Protein AF-A0A7S0ES55-F1 (afdb_monomer_lite)

Foldseek 3Di:
DLLVPLPVLCVLVVLVVVCVDVVVVPDPDQKDFDADPQKDFLDDDDAPADALEKAFAADPVQQQDQVCQVVLCVLPVVCPSCVSVLQGRTFPPRIIYGPVLSVQQSVQLSVSLSVLSNDPVSCVPVDSCSSRSSSSSSSSNSNHHYDYDPQQEAEDAPPDDPVSCVVVSPRHRIYRRDDRPDADPVRHD

Radius of gyration: 17.27 Å; chains: 1; bounding box: 43×40×46 Å

pLDDT: mean 92.52, std 8.84, range [60.22, 98.75]

Secondary structure (DSSP, 8-state):
-TTTT--TTHHHHHHHHHHHSHHHHH---SEEEE--TTEEE-SPPP---BTTB-EEEE-GGG---GGGHHHHHHH-GGG-TTGGGG--SEEEEEEEEEHHHHHHHHHHHHHHHHHHHHSHHHHHHHGGGHHHHHHHHHHHHTT--PEE-TTSEE---TT--TTTSTTHHHH-SEEE--GGGSPPTTS--

Sequence (189 aa):
NKFHGYRVVNRPYSVVQFLKSAAWRAIPEQYVYIAETDHLLMHALPNLASPGSPMAHVFGYMGANPAHAGIVKNAWPEGGADGYKRVQPIGPSPVVIHRDDLEKVATPWNDIAVWLKTNPEADSRLGWVIEMWGYSIAAAKVGLKHQEFRNFQVEPGGNSGGEQLRDFETKYWVFHYTYQFETMLDGKP

InterPro domains:
  IPR044845 Glycosyltransferase HPAT/SRGT1-like [PTHR31485] (4-182)
  IPR056508 Hydroxyproline O-arabinosyltransferase-like domain [PF23452] (3-188)

Structure (mmCIF, N/CA/C/O backbone):
data_AF-A0A7S0ES55-F1
#
_entry.id   AF-A0A7S0ES55-F1
#
loop_
_atom_site.group_PDB
_atom_site.id
_atom_site.type_symbol
_atom_site.label_atom_id
_atom_site.label_alt_id
_atom_site.label_comp_id
_atom_site.label_asym_id
_atom_site.label_entity_id
_atom_site.label_seq_id
_atom_site.pdbx_PDB_ins_code
_atom_site.Cartn_x
_atom_site.Cartn_y
_atom_site.Cartn_z
_atom_site.occupancy
_atom_site.B_iso_or_equiv
_atom_site.auth_seq_id
_atom_site.auth_comp_id
_atom_site.auth_asym_id
_atom_site.auth_atom_id
_atom_site.pdbx_PDB_model_num
ATOM 1 N N . ASN A 1 1 ? -12.736 22.090 0.508 1.00 69.50 1 ASN A N 1
ATOM 2 C CA . ASN A 1 1 ? -12.633 20.628 0.287 1.00 69.50 1 ASN A CA 1
ATOM 3 C C . ASN A 1 1 ? -11.580 20.089 1.251 1.00 69.50 1 ASN A C 1
ATOM 5 O O . ASN A 1 1 ? -10.447 20.535 1.140 1.00 69.50 1 ASN A O 1
ATOM 9 N N . LYS A 1 2 ? -11.935 19.192 2.188 1.00 80.62 2 LYS A N 1
ATOM 10 C CA . LYS A 1 2 ? -11.044 18.713 3.273 1.00 80.62 2 LYS A CA 1
ATOM 11 C C . LYS A 1 2 ? -9.759 18.016 2.806 1.00 80.62 2 LYS A C 1
ATOM 13 O O . LYS A 1 2 ? -8.846 17.844 3.596 1.00 80.62 2 LYS A O 1
ATOM 18 N N . PHE A 1 3 ? -9.699 17.618 1.536 1.00 84.38 3 PHE A N 1
ATOM 19 C CA . PHE A 1 3 ? -8.544 16.934 0.952 1.00 84.38 3 PHE A CA 1
ATOM 20 C C . PHE A 1 3 ? -7.757 17.800 -0.037 1.00 84.38 3 PHE A C 1
ATOM 22 O O . PHE A 1 3 ? -6.865 17.292 -0.705 1.00 84.38 3 PHE A O 1
ATOM 29 N N . HIS A 1 4 ? -8.107 19.084 -0.186 1.00 82.06 4 HIS A N 1
ATOM 30 C CA . HIS A 1 4 ? -7.428 20.025 -1.093 1.00 82.06 4 HIS A CA 1
ATOM 31 C C . HIS A 1 4 ? -7.267 19.505 -2.537 1.00 82.06 4 HIS A C 1
ATOM 33 O O . HIS A 1 4 ? -6.280 19.783 -3.203 1.00 82.06 4 HIS A O 1
ATOM 39 N N . GLY A 1 5 ? -8.240 18.726 -3.029 1.00 82.88 5 GLY A N 1
ATOM 40 C CA . GLY A 1 5 ? -8.197 18.154 -4.381 1.00 82.88 5 GLY A CA 1
ATOM 41 C C . GLY A 1 5 ? -7.373 16.868 -4.520 1.00 82.88 5 GLY A C 1
ATOM 42 O O . GLY A 1 5 ? -7.319 16.319 -5.616 1.00 82.88 5 GLY A O 1
ATOM 43 N N . TYR A 1 6 ? -6.796 16.344 -3.434 1.00 86.88 6 TYR A N 1
ATOM 44 C CA . TYR A 1 6 ? -6.089 15.064 -3.426 1.00 86.88 6 TYR A CA 1
ATOM 45 C C . TYR A 1 6 ? -7.067 13.903 -3.634 1.00 86.88 6 TYR A C 1
ATOM 47 O O . TYR A 1 6 ? -7.787 13.504 -2.720 1.00 86.88 6 TYR A O 1
ATOM 55 N N . ARG A 1 7 ? -7.126 13.385 -4.865 1.00 88.00 7 ARG A N 1
ATOM 56 C CA . ARG A 1 7 ? -8.075 12.330 -5.257 1.00 88.00 7 ARG A CA 1
ATOM 57 C C . ARG A 1 7 ? -7.634 10.930 -4.838 1.00 88.00 7 ARG A C 1
ATOM 59 O O . ARG A 1 7 ? -8.489 10.060 -4.708 1.00 88.00 7 ARG A O 1
ATOM 66 N N . VAL A 1 8 ? -6.336 10.721 -4.606 1.00 88.44 8 VAL A N 1
ATOM 67 C CA . VAL A 1 8 ? -5.766 9.399 -4.290 1.00 88.44 8 VAL A CA 1
ATOM 68 C C . VAL A 1 8 ? -6.366 8.827 -2.996 1.00 88.44 8 VAL A C 1
ATOM 70 O O . VAL A 1 8 ? -6.648 7.636 -2.937 1.00 88.44 8 VAL A O 1
ATOM 73 N N . VAL A 1 9 ? -6.732 9.675 -2.020 1.00 89.88 9 VAL A N 1
ATOM 74 C CA . VAL A 1 9 ? -7.427 9.259 -0.778 1.00 89.88 9 VAL A CA 1
ATOM 75 C C . VAL A 1 9 ? -8.773 8.553 -1.013 1.00 89.88 9 VAL A C 1
ATOM 77 O O . VAL A 1 9 ? -9.283 7.893 -0.114 1.00 89.88 9 VAL A O 1
ATOM 80 N N . ASN A 1 10 ? -9.361 8.645 -2.211 1.00 91.81 10 ASN A N 1
ATOM 81 C CA . ASN A 1 10 ? -10.585 7.913 -2.539 1.00 91.81 10 ASN A CA 1
ATOM 82 C C . ASN A 1 10 ? -10.342 6.413 -2.751 1.00 91.81 10 ASN A C 1
ATOM 84 O O . ASN A 1 10 ? -11.273 5.632 -2.582 1.00 91.81 10 ASN A O 1
ATOM 88 N N . ARG A 1 11 ? -9.119 5.998 -3.110 1.00 94.81 11 ARG A N 1
ATOM 89 C CA . ARG A 1 11 ? -8.761 4.594 -3.360 1.00 94.81 11 ARG A CA 1
ATOM 90 C C . ARG A 1 11 ? -9.110 3.669 -2.184 1.00 94.81 11 ARG A C 1
ATOM 92 O O . ARG A 1 11 ? -9.885 2.738 -2.413 1.00 94.81 11 ARG A O 1
ATOM 99 N N . PRO A 1 12 ? -8.636 3.906 -0.944 1.00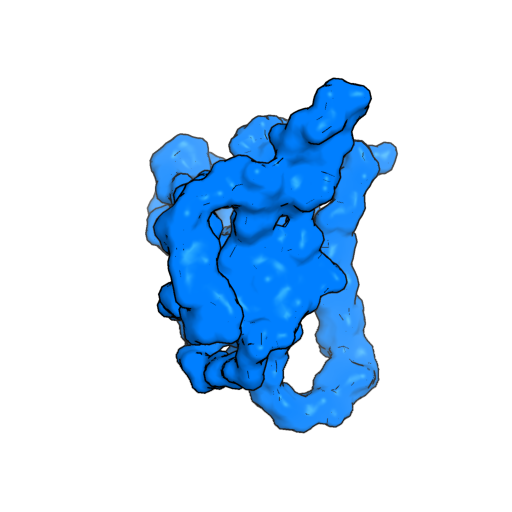 96.81 12 PRO A N 1
ATOM 100 C CA . PRO A 1 12 ? -9.001 3.052 0.183 1.00 96.81 12 PRO A CA 1
ATOM 101 C C . PRO A 1 12 ? -10.511 3.013 0.429 1.00 96.81 12 PRO A C 1
ATOM 103 O O . PRO A 1 12 ? -11.067 1.949 0.702 1.00 96.81 12 PRO A O 1
ATOM 106 N N . TYR A 1 13 ? -11.206 4.146 0.280 1.00 96.44 13 TYR A N 1
ATOM 107 C CA . TYR A 1 13 ? -12.657 4.183 0.447 1.00 96.44 13 TYR A CA 1
ATOM 108 C C . TYR A 1 13 ? -13.376 3.336 -0.610 1.00 96.44 13 TYR A C 1
ATOM 110 O O . TYR A 1 13 ? -14.290 2.586 -0.270 1.00 96.44 13 TYR A O 1
ATOM 118 N N . SER A 1 14 ? -12.942 3.393 -1.872 1.00 96.25 14 SER A N 1
ATOM 119 C CA . SER A 1 14 ? -13.463 2.539 -2.946 1.00 96.25 14 SER A CA 1
ATOM 120 C C . SER A 1 14 ? -13.278 1.056 -2.634 1.00 96.25 14 SER A C 1
ATOM 122 O O . SER A 1 14 ? -14.215 0.284 -2.823 1.00 96.25 14 SER A O 1
ATOM 124 N N . VAL A 1 15 ? -12.121 0.660 -2.091 1.00 97.56 15 VAL A N 1
ATOM 125 C CA . VAL A 1 15 ? -11.878 -0.722 -1.648 1.00 97.56 15 VAL A CA 1
ATOM 126 C C . VAL A 1 15 ? -12.839 -1.101 -0.520 1.00 97.56 15 VAL A C 1
ATOM 128 O O . VAL A 1 15 ? -13.521 -2.116 -0.621 1.00 97.56 15 VAL A O 1
ATOM 131 N N . VAL A 1 16 ? -13.003 -0.254 0.502 1.00 98.38 16 VAL A N 1
ATOM 132 C CA . VAL A 1 16 ? -13.978 -0.485 1.586 1.00 98.38 16 VAL A CA 1
ATOM 133 C C . VAL A 1 16 ? -15.403 -0.669 1.050 1.00 98.38 16 VAL A C 1
ATOM 135 O O . VAL A 1 16 ? -16.132 -1.535 1.536 1.00 98.38 16 VAL A O 1
ATOM 138 N N . GLN A 1 17 ? -15.829 0.125 0.063 1.00 98.31 17 GLN A N 1
ATOM 139 C CA . GLN A 1 17 ? -17.156 -0.033 -0.542 1.00 98.31 17 GLN A CA 1
ATOM 140 C C . GLN A 1 17 ? -17.258 -1.309 -1.381 1.00 98.31 17 GLN A C 1
ATOM 142 O O . GLN A 1 17 ? -18.264 -2.015 -1.300 1.00 98.31 17 GLN A O 1
ATOM 147 N N . PHE A 1 18 ? -16.218 -1.640 -2.148 1.00 97.94 18 PHE A N 1
ATOM 148 C CA . PHE A 1 18 ? -16.186 -2.852 -2.957 1.00 97.94 18 PHE A CA 1
ATOM 149 C C . PHE A 1 18 ? -16.317 -4.111 -2.095 1.00 97.94 18 PHE A C 1
ATOM 151 O O . PHE A 1 18 ? -17.145 -4.968 -2.404 1.00 97.94 18 PHE A O 1
ATOM 158 N N . LEU A 1 19 ? -15.612 -4.177 -0.963 1.00 97.94 19 LEU A N 1
ATOM 159 C CA . LEU A 1 19 ? -15.678 -5.308 -0.029 1.00 97.94 19 LEU A CA 1
ATOM 160 C C . LEU A 1 19 ? -17.075 -5.512 0.590 1.00 97.94 19 LEU A C 1
ATOM 162 O O . LEU A 1 19 ? -17.428 -6.621 0.980 1.00 97.94 19 LEU A O 1
ATOM 166 N N . LYS A 1 20 ? -17.918 -4.471 0.641 1.00 97.88 20 LYS A N 1
ATOM 167 C CA . LYS A 1 20 ? -19.317 -4.568 1.109 1.00 97.88 20 LYS A CA 1
ATOM 168 C C . LYS A 1 20 ? -20.285 -5.063 0.029 1.00 97.88 20 LYS A C 1
ATOM 170 O O . LYS A 1 20 ? -21.438 -5.393 0.321 1.00 97.88 20 LYS A O 1
ATOM 175 N N . SER A 1 21 ? -19.854 -5.088 -1.229 1.00 98.19 21 SER A N 1
ATOM 176 C CA . SER A 1 21 ? -20.717 -5.401 -2.364 1.00 98.19 21 SER A CA 1
ATOM 177 C C . SER A 1 21 ? -21.090 -6.890 -2.437 1.00 98.19 21 SER A C 1
ATOM 179 O O . SER A 1 21 ? -20.471 -7.763 -1.825 1.00 98.19 21 SER A O 1
ATOM 181 N N . ALA A 1 22 ? -22.133 -7.203 -3.209 1.00 97.88 22 ALA A N 1
ATOM 182 C CA . ALA A 1 22 ? -22.431 -8.587 -3.581 1.00 97.88 22 ALA A CA 1
ATOM 183 C C . ALA A 1 22 ? -21.373 -9.164 -4.539 1.00 97.88 22 ALA A C 1
ATOM 185 O O . ALA A 1 22 ? -21.090 -10.356 -4.471 1.00 97.88 22 ALA A O 1
ATOM 186 N N . ALA A 1 23 ? -20.755 -8.319 -5.374 1.00 97.12 23 ALA A N 1
ATOM 187 C CA . ALA A 1 23 ? -19.713 -8.729 -6.313 1.00 97.12 23 ALA A CA 1
ATOM 188 C C . ALA A 1 23 ? -18.502 -9.321 -5.580 1.00 97.12 23 ALA A C 1
ATOM 190 O O . ALA A 1 23 ? -18.068 -10.415 -5.917 1.00 97.12 23 ALA A O 1
ATOM 191 N N . TRP A 1 24 ? -18.030 -8.670 -4.512 1.00 97.56 24 TRP A N 1
ATOM 192 C CA . TRP A 1 24 ? -16.947 -9.210 -3.685 1.00 97.56 24 TRP A CA 1
ATOM 193 C C . TRP A 1 24 ? -17.277 -10.583 -3.090 1.00 97.56 24 TRP A C 1
ATOM 195 O O . TRP A 1 24 ? -16.450 -11.492 -3.075 1.00 97.56 24 TRP A O 1
ATOM 205 N N . ARG A 1 25 ? -18.507 -10.773 -2.606 1.00 96.31 25 ARG A N 1
ATOM 206 C CA . ARG A 1 25 ? -18.965 -12.058 -2.048 1.00 96.31 25 ARG A CA 1
ATOM 207 C C . ARG A 1 25 ? -19.049 -13.176 -3.088 1.00 96.31 25 ARG A C 1
ATOM 209 O O . ARG A 1 25 ? -18.986 -14.336 -2.704 1.00 96.31 25 ARG A O 1
ATOM 216 N N . ALA A 1 26 ? -19.176 -12.836 -4.368 1.00 97.38 26 ALA A N 1
ATOM 217 C CA . ALA A 1 26 ? -19.275 -13.802 -5.456 1.00 97.38 26 ALA A CA 1
ATOM 218 C C . ALA A 1 26 ? -17.914 -14.267 -6.009 1.00 97.38 26 ALA A C 1
ATOM 220 O O . ALA A 1 26 ? -17.888 -15.242 -6.751 1.00 97.38 26 ALA A O 1
ATOM 221 N N . ILE A 1 27 ? -16.806 -13.595 -5.669 1.00 96.62 27 ILE A N 1
ATOM 222 C CA . ILE A 1 27 ? -15.451 -13.947 -6.130 1.00 96.62 27 ILE A CA 1
ATOM 223 C C . ILE A 1 27 ? -14.952 -15.197 -5.377 1.00 96.62 27 ILE A C 1
ATOM 225 O O . ILE A 1 27 ? -14.807 -15.122 -4.151 1.00 96.62 27 ILE A O 1
ATOM 229 N N . PRO A 1 28 ? -14.700 -16.335 -6.060 1.00 96.94 28 PRO A N 1
ATOM 230 C CA . PRO A 1 28 ? -14.217 -17.562 -5.421 1.00 96.94 28 PRO A CA 1
ATOM 231 C C . PRO A 1 28 ? -12.712 -17.542 -5.104 1.00 96.94 28 PRO A C 1
ATOM 233 O O . PRO A 1 28 ? -12.251 -18.308 -4.251 1.00 96.94 28 PRO A O 1
ATOM 236 N N . GLU A 1 29 ? -11.936 -16.692 -5.778 1.00 97.56 29 GLU A N 1
ATOM 237 C CA . GLU A 1 29 ? -10.493 -16.591 -5.596 1.00 97.56 29 GLU A CA 1
ATOM 238 C C . GLU A 1 29 ? -10.139 -16.114 -4.182 1.00 97.56 29 GLU A C 1
ATOM 240 O O . GLU A 1 29 ? -10.661 -15.124 -3.668 1.00 97.56 29 GLU A O 1
ATOM 245 N N . GLN A 1 30 ? -9.198 -16.820 -3.555 1.00 97.88 30 GLN A N 1
ATOM 246 C CA . GLN A 1 30 ? -8.712 -16.495 -2.210 1.00 97.88 30 GLN A CA 1
ATOM 247 C C . GLN A 1 30 ? -7.663 -15.383 -2.213 1.00 97.88 30 GLN A C 1
ATOM 249 O O . GLN A 1 30 ? -7.338 -14.836 -1.164 1.00 97.88 30 GLN A O 1
ATOM 254 N N . TYR A 1 31 ? -7.129 -15.045 -3.385 1.00 98.19 31 TYR A N 1
ATOM 255 C CA . TYR A 1 31 ? -6.097 -14.035 -3.554 1.00 98.19 31 TYR A CA 1
ATOM 256 C C . TYR A 1 31 ? -6.502 -13.062 -4.638 1.00 98.19 31 TYR A C 1
ATOM 258 O O . TYR A 1 31 ? -7.020 -13.460 -5.681 1.00 98.19 31 TYR A O 1
ATOM 266 N N . VAL A 1 32 ? -6.217 -11.791 -4.395 1.00 97.19 32 VAL A N 1
ATOM 267 C CA . VAL A 1 32 ? -6.497 -10.720 -5.342 1.00 97.19 32 VAL A CA 1
ATOM 268 C C . VAL A 1 32 ? -5.257 -9.893 -5.600 1.00 97.19 32 VAL A C 1
ATOM 270 O O . VAL A 1 32 ? -4.425 -9.700 -4.714 1.00 97.19 32 VAL A O 1
ATOM 273 N N . TYR A 1 33 ? -5.156 -9.412 -6.833 1.00 97.19 33 TYR A N 1
ATOM 274 C CA . TYR A 1 33 ? -4.140 -8.467 -7.257 1.00 97.19 33 TYR A CA 1
ATOM 275 C C . TYR A 1 33 ? -4.718 -7.051 -7.211 1.00 97.19 33 TYR A C 1
ATOM 277 O O . TYR A 1 33 ? -5.711 -6.760 -7.877 1.00 97.19 33 TYR A O 1
ATOM 285 N N . ILE A 1 34 ? -4.109 -6.182 -6.409 1.00 96.44 34 ILE A N 1
ATOM 286 C CA . ILE A 1 34 ? -4.402 -4.751 -6.386 1.00 96.44 34 ILE A CA 1
ATOM 287 C C . ILE A 1 34 ? -3.422 -4.077 -7.345 1.00 96.44 34 ILE A C 1
ATOM 289 O O . ILE A 1 34 ? -2.206 -4.201 -7.181 1.00 96.44 34 ILE A O 1
ATOM 293 N N . ALA A 1 35 ? -3.975 -3.395 -8.347 1.00 93.69 35 ALA A N 1
ATOM 294 C CA . ALA A 1 35 ? -3.243 -2.763 -9.437 1.00 93.69 35 ALA A CA 1
ATOM 295 C C . ALA A 1 35 ? -3.564 -1.267 -9.532 1.00 93.69 35 ALA A C 1
ATOM 297 O O . ALA A 1 35 ? -4.639 -0.826 -9.112 1.00 93.69 35 ALA A O 1
ATOM 298 N N . GLU A 1 36 ? -2.658 -0.505 -10.142 1.00 91.88 36 GLU A N 1
ATOM 299 C CA . GLU A 1 36 ? -2.954 0.837 -10.642 1.00 91.88 36 GLU A CA 1
ATOM 300 C C . GLU A 1 36 ? -3.377 0.754 -12.120 1.00 91.88 36 GLU A C 1
ATOM 302 O O . GLU A 1 36 ? -3.139 -0.247 -12.798 1.00 91.88 36 GLU A O 1
ATOM 307 N N . THR A 1 37 ? -4.094 1.762 -12.618 1.00 91.19 37 THR A N 1
ATOM 308 C CA . THR A 1 37 ? -4.672 1.747 -13.980 1.00 91.19 37 THR A CA 1
ATOM 309 C C . THR A 1 37 ? -3.630 1.850 -15.091 1.00 91.19 37 THR A C 1
ATOM 311 O O . THR A 1 37 ? -3.922 1.553 -16.244 1.00 91.19 37 THR A O 1
ATOM 314 N N . ASP A 1 38 ? -2.434 2.287 -14.736 1.00 91.06 38 ASP A N 1
ATOM 315 C CA . ASP A 1 38 ? -1.224 2.408 -15.539 1.00 91.06 38 ASP A CA 1
ATOM 316 C C . ASP A 1 38 ? -0.269 1.215 -15.349 1.00 91.06 38 ASP A C 1
ATOM 318 O O . ASP A 1 38 ? 0.869 1.240 -15.816 1.00 91.06 38 ASP A O 1
ATOM 322 N N . HIS A 1 39 ? -0.724 0.128 -14.718 1.00 94.25 39 HIS A N 1
ATOM 323 C CA . HIS A 1 39 ? 0.008 -1.135 -14.703 1.00 94.25 39 HIS A CA 1
ATOM 324 C C . HIS A 1 39 ? -0.260 -1.959 -15.965 1.00 94.25 39 HIS A C 1
ATOM 326 O O . HIS A 1 39 ? -1.394 -2.338 -16.262 1.00 94.25 39 HIS A O 1
ATOM 332 N N . LEU A 1 40 ? 0.817 -2.330 -16.654 1.00 93.50 40 LEU A N 1
ATOM 333 C CA . LEU A 1 40 ? 0.815 -3.315 -17.728 1.00 93.50 40 LEU A CA 1
ATOM 334 C C . LEU A 1 40 ? 1.418 -4.628 -17.221 1.00 93.50 40 LEU A C 1
ATOM 336 O O . LEU A 1 40 ? 2.564 -4.671 -16.771 1.00 93.50 40 LEU A O 1
ATOM 340 N N . LEU A 1 41 ? 0.643 -5.714 -17.298 1.00 95.25 41 LEU A N 1
ATOM 341 C CA . LEU A 1 41 ? 1.130 -7.055 -16.974 1.00 95.25 41 LEU A CA 1
ATOM 342 C C . LEU A 1 41 ? 1.986 -7.583 -18.127 1.00 95.25 41 LEU A C 1
ATOM 344 O O . LEU A 1 41 ? 1.497 -7.773 -19.238 1.00 95.25 41 LEU A O 1
ATOM 348 N N . MET A 1 42 ? 3.261 -7.831 -17.842 1.00 94.81 42 MET A N 1
ATOM 349 C CA . MET A 1 42 ? 4.248 -8.320 -18.812 1.00 94.81 42 MET A CA 1
ATOM 350 C C . MET A 1 42 ? 4.241 -9.850 -18.893 1.00 94.81 42 MET A C 1
ATOM 352 O O . MET A 1 42 ? 4.457 -10.438 -19.952 1.00 94.81 42 MET A O 1
ATOM 356 N N . HIS A 1 43 ? 3.929 -10.499 -17.771 1.00 93.88 43 HIS A N 1
ATOM 357 C CA . HIS A 1 43 ? 3.870 -11.948 -17.626 1.00 93.88 43 HIS A CA 1
ATOM 358 C C . HIS A 1 43 ? 2.698 -12.357 -16.732 1.00 93.88 43 HIS A C 1
ATOM 360 O O . HIS A 1 43 ? 2.148 -11.544 -15.985 1.00 93.88 43 HIS A O 1
ATOM 366 N N . ALA A 1 44 ? 2.348 -13.645 -16.756 1.00 93.56 44 ALA A N 1
ATOM 367 C CA . ALA A 1 44 ? 1.451 -14.206 -15.754 1.00 93.56 44 ALA A CA 1
ATOM 368 C C . ALA A 1 44 ? 2.049 -14.003 -14.350 1.00 93.56 44 ALA A C 1
ATOM 370 O O . ALA A 1 44 ? 3.208 -14.348 -14.103 1.00 93.56 44 ALA A O 1
ATOM 371 N N . LEU A 1 45 ? 1.263 -13.430 -13.436 1.00 92.94 45 LEU A N 1
ATOM 372 C CA . LEU A 1 45 ? 1.718 -13.167 -12.076 1.00 92.94 45 LEU A CA 1
ATOM 373 C C . LEU A 1 45 ? 1.825 -14.478 -11.287 1.00 92.94 45 LEU A C 1
ATOM 375 O O . LEU A 1 45 ? 0.826 -15.196 -11.177 1.00 92.94 45 LEU A O 1
ATOM 379 N N . PRO A 1 46 ? 2.988 -14.797 -10.693 1.00 93.44 46 PRO A N 1
ATOM 380 C CA . PRO A 1 46 ? 3.049 -15.857 -9.705 1.00 93.44 46 PRO A CA 1
ATOM 381 C C . PRO A 1 46 ? 2.304 -15.411 -8.444 1.00 93.44 46 PRO A C 1
ATOM 383 O O . PRO A 1 46 ? 2.313 -14.235 -8.081 1.00 93.44 46 PRO A O 1
ATOM 386 N N . ASN A 1 47 ? 1.693 -16.358 -7.738 1.00 95.12 47 ASN A N 1
ATOM 387 C CA . ASN A 1 47 ? 1.163 -16.101 -6.407 1.00 95.12 47 ASN A CA 1
ATOM 388 C C . ASN A 1 47 ? 2.137 -16.635 -5.351 1.00 95.12 47 ASN A C 1
ATOM 390 O O . ASN A 1 47 ? 2.129 -17.824 -5.041 1.00 95.12 47 ASN A O 1
ATOM 394 N N . LEU A 1 48 ? 2.977 -15.749 -4.811 1.00 95.56 48 LEU A N 1
ATOM 395 C CA . LEU A 1 48 ? 3.870 -16.047 -3.682 1.00 95.56 48 LEU A CA 1
ATOM 396 C C . LEU A 1 48 ? 3.290 -15.575 -2.336 1.00 95.56 48 LEU A C 1
ATOM 398 O O . LEU A 1 48 ? 3.957 -15.645 -1.303 1.00 95.56 48 LEU A O 1
ATOM 402 N N . ALA A 1 49 ? 2.058 -15.061 -2.340 1.00 97.62 49 ALA A N 1
ATOM 403 C CA . ALA A 1 49 ? 1.399 -14.562 -1.147 1.00 97.62 49 ALA A CA 1
ATOM 404 C C . ALA A 1 49 ? 0.857 -15.714 -0.290 1.00 97.62 49 ALA A C 1
ATOM 406 O O . ALA A 1 49 ? 0.376 -16.737 -0.782 1.00 97.62 49 ALA A O 1
ATOM 407 N N . SER A 1 50 ? 0.850 -15.515 1.022 1.00 98.19 50 SER A N 1
ATOM 408 C CA . SER A 1 50 ? 0.171 -16.392 1.978 1.00 98.19 50 SER A CA 1
ATOM 409 C C . SER A 1 50 ? -0.602 -15.561 3.005 1.00 98.19 50 SER A C 1
ATOM 411 O O . SER A 1 50 ? -0.355 -14.355 3.108 1.00 98.19 50 SER A O 1
ATOM 413 N N . PRO A 1 51 ? -1.566 -16.147 3.741 1.00 98.56 51 PRO A N 1
ATOM 414 C CA . PRO A 1 51 ? -2.263 -15.431 4.804 1.00 98.56 51 PRO A CA 1
ATOM 415 C C . PRO A 1 51 ? -1.275 -14.801 5.799 1.00 98.56 51 PRO A C 1
ATOM 417 O O . PRO A 1 51 ? -0.353 -15.455 6.282 1.00 98.56 51 PRO A O 1
ATOM 420 N N . GLY A 1 52 ? -1.446 -13.513 6.080 1.00 98.56 52 GLY A N 1
ATOM 421 C CA . GLY A 1 52 ? -0.553 -12.683 6.889 1.00 98.56 52 GLY A CA 1
ATOM 422 C C . GLY A 1 52 ? 0.692 -12.164 6.158 1.00 98.56 52 GLY A C 1
ATOM 423 O O . GLY A 1 52 ? 1.405 -11.323 6.710 1.00 98.56 52 GLY A O 1
ATOM 424 N N . SER A 1 53 ? 0.959 -12.628 4.934 1.00 98.38 53 SER A N 1
ATOM 425 C CA . SER A 1 53 ? 2.219 -12.407 4.218 1.00 98.38 53 SER A CA 1
ATOM 426 C C . SER A 1 53 ? 2.009 -12.097 2.722 1.00 98.38 53 SER A C 1
ATOM 428 O O . SER A 1 53 ? 2.327 -12.926 1.858 1.00 98.38 53 SER A O 1
ATOM 430 N N . PRO A 1 54 ? 1.455 -10.913 2.380 1.00 98.44 54 PRO A N 1
ATOM 431 C CA . PRO A 1 54 ? 1.169 -10.539 0.993 1.00 98.44 54 PRO A CA 1
ATOM 432 C C . PRO A 1 54 ? 2.446 -10.350 0.163 1.00 98.44 54 PRO A C 1
ATOM 434 O O . PRO A 1 54 ? 3.493 -9.997 0.700 1.00 98.44 54 PRO A O 1
ATOM 437 N N . MET A 1 55 ? 2.363 -10.534 -1.152 1.00 97.50 55 MET A N 1
ATOM 438 C CA . MET A 1 55 ? 3.462 -10.279 -2.090 1.00 97.50 55 MET A CA 1
ATOM 439 C C . MET A 1 55 ? 3.378 -8.836 -2.601 1.00 97.50 55 MET A C 1
ATOM 441 O O . MET A 1 55 ? 2.327 -8.447 -3.105 1.00 97.50 55 MET A O 1
ATOM 445 N N . ALA A 1 56 ? 4.448 -8.045 -2.492 1.00 97.31 56 ALA A N 1
ATOM 446 C CA . ALA A 1 56 ? 4.419 -6.622 -2.845 1.00 97.31 56 ALA A CA 1
ATOM 447 C C . ALA A 1 56 ? 5.727 -6.101 -3.450 1.00 97.31 56 ALA A C 1
ATOM 449 O O . ALA A 1 56 ? 6.790 -6.715 -3.330 1.00 97.31 56 ALA A O 1
ATOM 450 N N . HIS A 1 57 ? 5.630 -4.933 -4.086 1.00 95.75 57 HIS A N 1
ATOM 451 C CA . HIS A 1 57 ? 6.781 -4.132 -4.487 1.00 95.75 57 HIS A CA 1
ATOM 452 C C . HIS A 1 57 ? 7.239 -3.215 -3.344 1.00 95.75 57 HIS A C 1
ATOM 454 O O . HIS A 1 57 ? 6.416 -2.668 -2.606 1.00 95.75 57 HIS A O 1
ATOM 460 N N . VAL A 1 58 ? 8.556 -3.044 -3.207 1.00 94.44 58 VAL A N 1
ATOM 461 C CA . VAL A 1 58 ? 9.176 -2.161 -2.212 1.00 94.44 58 VAL A CA 1
ATO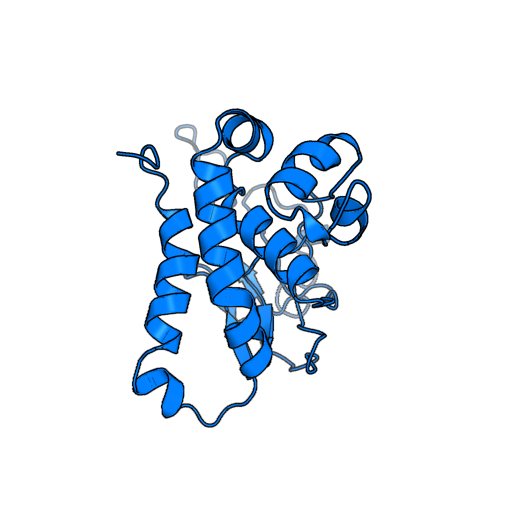M 462 C C . VAL A 1 58 ? 9.482 -0.799 -2.829 1.00 94.44 58 VAL A C 1
ATOM 464 O O . VAL A 1 58 ? 10.263 -0.688 -3.768 1.00 94.44 58 VAL A O 1
ATOM 467 N N . PHE A 1 59 ? 8.931 0.250 -2.230 1.00 92.88 59 PHE A N 1
ATOM 468 C CA . PHE A 1 59 ? 9.181 1.644 -2.574 1.00 92.88 59 PHE A CA 1
ATOM 469 C C . PHE A 1 59 ? 10.279 2.204 -1.671 1.00 92.88 59 PHE A C 1
ATOM 471 O O . PHE A 1 59 ? 10.005 2.717 -0.587 1.00 92.88 59 PHE A O 1
ATOM 478 N N . GLY A 1 60 ? 11.541 2.116 -2.101 1.00 89.31 60 GLY A N 1
ATOM 479 C CA . GLY A 1 60 ? 12.706 2.461 -1.267 1.00 89.31 60 GLY A CA 1
ATOM 480 C C . GLY A 1 60 ? 12.682 3.867 -0.641 1.00 89.31 60 GLY A C 1
ATOM 481 O O . GLY A 1 60 ? 13.259 4.076 0.424 1.00 89.31 60 GLY A O 1
ATOM 482 N N . TYR A 1 61 ? 11.963 4.819 -1.241 1.00 89.19 61 TYR A N 1
ATOM 483 C CA . TYR A 1 61 ? 11.780 6.171 -0.702 1.00 89.19 61 TYR A CA 1
ATOM 484 C C . TYR A 1 61 ? 10.804 6.252 0.494 1.00 89.19 61 TYR A C 1
ATOM 486 O O . TYR A 1 61 ? 10.764 7.275 1.172 1.00 89.19 61 TYR A O 1
ATOM 494 N N . MET A 1 62 ? 10.037 5.195 0.793 1.00 93.62 62 MET A N 1
ATOM 495 C CA . MET A 1 62 ? 9.084 5.121 1.917 1.00 93.62 62 MET A CA 1
ATOM 496 C C . MET A 1 62 ? 9.680 4.510 3.199 1.00 93.62 62 MET A C 1
ATOM 498 O O . MET A 1 62 ? 8.955 4.018 4.063 1.00 93.62 62 MET A O 1
ATOM 502 N N . GLY A 1 63 ? 11.005 4.495 3.348 1.00 93.19 63 GLY A N 1
ATOM 503 C CA . GLY A 1 63 ? 11.657 3.941 4.537 1.00 93.19 63 GLY A CA 1
ATOM 504 C C . GLY A 1 63 ? 11.287 4.691 5.824 1.00 93.19 63 GLY A C 1
ATOM 505 O O . GLY A 1 63 ? 11.772 5.800 6.071 1.00 93.19 63 GLY A O 1
ATOM 506 N N . ALA A 1 64 ? 10.469 4.074 6.684 1.00 94.88 64 ALA A N 1
ATOM 507 C CA . ALA A 1 64 ? 10.176 4.600 8.014 1.00 94.88 64 ALA A CA 1
ATOM 508 C C . ALA A 1 64 ? 11.460 4.720 8.852 1.00 94.88 64 ALA A C 1
ATOM 510 O O . ALA A 1 64 ? 12.337 3.860 8.834 1.00 94.88 64 ALA A O 1
ATOM 511 N N . ASN A 1 65 ? 11.575 5.809 9.608 1.00 96.06 65 ASN A N 1
ATOM 512 C CA . ASN A 1 65 ? 12.766 6.157 10.384 1.00 96.06 65 ASN A CA 1
ATOM 513 C C . ASN A 1 65 ? 12.335 6.929 11.649 1.00 96.06 65 ASN A C 1
ATOM 515 O O . ASN A 1 65 ? 11.152 7.274 11.753 1.00 96.06 65 ASN A O 1
ATOM 519 N N . PRO A 1 66 ? 13.238 7.216 12.608 1.00 97.19 66 PRO A N 1
ATOM 520 C CA . PRO A 1 66 ? 12.864 7.856 13.871 1.00 97.19 66 PRO A CA 1
ATOM 521 C C . PRO A 1 66 ? 12.093 9.175 13.723 1.00 97.19 66 PRO A C 1
ATOM 523 O O . PRO A 1 66 ? 11.259 9.488 14.569 1.00 97.19 66 PRO A O 1
ATOM 526 N N . ALA A 1 67 ? 12.293 9.923 12.634 1.00 95.25 67 ALA A N 1
ATOM 527 C CA . ALA A 1 67 ? 11.560 11.161 12.391 1.00 95.25 67 ALA A CA 1
ATOM 528 C C . ALA A 1 67 ? 10.056 10.915 12.158 1.00 95.25 67 ALA A C 1
ATOM 530 O O . ALA A 1 67 ? 9.246 11.809 12.405 1.00 95.25 67 ALA A O 1
ATOM 531 N N . HIS A 1 68 ? 9.663 9.724 11.703 1.00 96.56 68 HIS A N 1
ATOM 532 C CA . HIS A 1 68 ? 8.269 9.339 11.466 1.00 96.56 68 HIS A CA 1
ATOM 533 C C . HIS A 1 68 ? 7.567 8.805 12.725 1.00 96.56 68 HIS A C 1
ATOM 535 O O . HIS A 1 68 ? 6.346 8.654 12.718 1.00 96.56 68 HIS A O 1
ATOM 541 N N . ALA A 1 69 ? 8.299 8.541 13.816 1.00 97.00 69 ALA A N 1
ATOM 542 C CA . ALA A 1 69 ? 7.766 7.869 15.003 1.00 97.00 69 ALA A CA 1
ATOM 543 C C . ALA A 1 69 ? 6.548 8.582 15.613 1.00 97.00 69 ALA A C 1
ATOM 545 O O . ALA A 1 69 ? 5.579 7.922 15.978 1.00 97.00 69 ALA A O 1
ATOM 546 N N . GLY A 1 70 ? 6.566 9.919 15.677 1.00 97.50 70 GLY A N 1
ATOM 547 C CA . GLY A 1 70 ? 5.444 10.714 16.189 1.00 97.50 70 GLY A CA 1
ATOM 548 C C . GLY A 1 70 ? 4.178 10.571 15.340 1.00 97.50 70 GLY A C 1
ATOM 549 O O . GLY A 1 70 ? 3.113 10.267 15.872 1.00 97.50 70 GLY A O 1
ATOM 550 N N . ILE A 1 71 ? 4.310 10.708 14.017 1.00 97.69 71 ILE A N 1
ATOM 551 C CA . ILE A 1 71 ? 3.194 10.561 13.070 1.00 97.69 71 ILE A CA 1
ATOM 552 C C . ILE A 1 71 ? 2.621 9.143 13.136 1.00 97.69 71 ILE A C 1
ATOM 554 O O . ILE A 1 71 ? 1.412 8.981 13.289 1.00 97.69 71 ILE A O 1
ATOM 558 N N . VAL A 1 72 ? 3.480 8.117 13.082 1.00 98.19 72 VAL A N 1
ATOM 559 C CA . VAL A 1 72 ? 3.045 6.713 13.131 1.00 98.19 72 VAL A CA 1
ATOM 560 C C . VAL A 1 72 ? 2.367 6.394 14.460 1.00 98.19 72 VAL A C 1
ATOM 562 O O . VAL A 1 72 ? 1.305 5.784 14.455 1.00 98.19 72 VAL A O 1
ATOM 565 N N . LYS A 1 73 ? 2.923 6.839 15.594 1.00 98.00 73 LYS A N 1
ATOM 566 C CA . LYS A 1 73 ? 2.310 6.643 16.915 1.00 98.00 73 LYS A CA 1
ATOM 567 C C . LYS A 1 73 ? 0.940 7.317 17.011 1.00 98.00 73 LYS A C 1
ATOM 569 O O . LYS A 1 73 ? 0.037 6.761 17.616 1.00 98.00 73 LYS A O 1
ATOM 574 N N . ASN A 1 74 ? 0.764 8.498 16.427 1.00 97.19 74 ASN A N 1
ATOM 575 C CA . ASN A 1 74 ? -0.525 9.188 16.462 1.00 97.19 74 ASN A CA 1
ATOM 576 C C . ASN A 1 74 ? -1.566 8.518 15.548 1.00 97.19 74 ASN A C 1
ATOM 578 O O . ASN A 1 74 ? -2.734 8.436 15.917 1.00 97.19 74 ASN A O 1
ATOM 582 N N . ALA A 1 75 ? -1.142 7.997 14.393 1.00 97.50 75 ALA A N 1
ATOM 583 C CA . ALA A 1 75 ? -1.988 7.221 13.484 1.00 97.50 75 ALA A CA 1
ATOM 584 C C . ALA A 1 75 ? -2.324 5.812 14.019 1.00 97.50 75 ALA A C 1
ATOM 586 O O . ALA A 1 75 ? -3.386 5.259 13.729 1.00 97.50 75 ALA A O 1
ATOM 587 N N . TRP A 1 76 ? -1.415 5.225 14.798 1.00 98.06 76 TRP A N 1
ATOM 588 C CA . TRP A 1 76 ? -1.526 3.897 15.396 1.00 98.06 76 TRP A CA 1
ATOM 589 C C . TRP A 1 76 ? -0.980 3.897 16.840 1.00 98.06 76 TRP A C 1
ATOM 591 O O . TRP A 1 76 ? 0.159 3.475 17.081 1.00 98.06 76 TRP A O 1
ATOM 601 N N . PRO A 1 77 ? -1.783 4.355 17.823 1.00 97.75 77 PRO A N 1
ATOM 602 C CA . PRO A 1 77 ? -1.351 4.481 19.219 1.00 97.75 77 PRO A CA 1
ATOM 603 C C . PRO A 1 77 ? -0.925 3.164 19.867 1.00 97.75 77 PRO A C 1
ATOM 605 O O . PRO A 1 77 ? 0.052 3.137 20.618 1.00 97.75 77 PRO A O 1
ATOM 608 N N . GLU A 1 78 ? -1.599 2.060 19.535 1.00 97.81 78 GLU A N 1
ATOM 609 C CA . GLU A 1 78 ? -1.282 0.715 20.027 1.00 97.81 78 GLU A CA 1
ATOM 610 C C . GLU A 1 78 ? 0.102 0.240 19.554 1.00 97.81 78 GLU A C 1
ATOM 612 O O . GLU A 1 78 ? 0.694 -0.670 20.134 1.00 97.81 78 GLU A O 1
ATOM 617 N N . GLY A 1 79 ? 0.648 0.877 18.513 1.00 95.31 79 GLY A N 1
ATOM 618 C CA . GLY A 1 79 ? 1.995 0.632 18.025 1.00 95.31 79 GLY A CA 1
ATOM 619 C C . GLY A 1 79 ? 3.101 1.181 18.928 1.00 95.31 79 GLY A C 1
ATOM 620 O O . GLY A 1 79 ? 4.236 0.707 18.851 1.00 95.31 79 GLY A O 1
ATOM 621 N N . GLY A 1 80 ? 2.783 2.145 19.797 1.00 96.69 80 GLY A N 1
ATOM 622 C CA . GLY A 1 80 ? 3.744 2.795 20.683 1.00 96.69 80 GLY A CA 1
ATOM 623 C C . GLY A 1 80 ? 4.847 3.564 19.943 1.00 96.69 80 GLY A C 1
ATOM 624 O O . GLY A 1 80 ? 4.761 3.843 18.749 1.00 96.69 80 GLY A O 1
ATOM 625 N N . ALA A 1 81 ? 5.914 3.918 20.667 1.00 94.81 81 ALA A N 1
ATOM 626 C CA . ALA A 1 81 ? 7.043 4.677 20.111 1.00 94.81 81 ALA A CA 1
ATOM 627 C C . ALA A 1 81 ? 7.846 3.897 19.053 1.00 94.81 81 ALA A C 1
ATOM 629 O O . ALA A 1 81 ? 8.477 4.502 18.191 1.00 94.81 81 ALA A O 1
ATOM 630 N N . ASP A 1 82 ? 7.792 2.565 19.099 1.00 97.00 82 ASP A N 1
ATOM 631 C CA . ASP A 1 82 ? 8.511 1.676 18.185 1.00 97.00 82 ASP A CA 1
ATOM 632 C C . ASP A 1 82 ? 7.665 1.198 16.998 1.00 97.00 82 ASP A C 1
ATOM 634 O O . ASP A 1 82 ? 8.174 0.481 16.136 1.00 97.00 82 ASP A O 1
ATOM 638 N N . GLY A 1 83 ? 6.395 1.609 16.904 1.00 97.50 83 GLY A N 1
ATOM 639 C CA . GLY A 1 83 ? 5.482 1.172 15.845 1.00 97.50 83 GLY A CA 1
ATOM 640 C C . GLY A 1 83 ? 6.027 1.420 14.436 1.00 97.50 83 GLY A C 1
ATOM 641 O O . GLY A 1 83 ? 5.867 0.568 13.563 1.00 97.50 83 GLY A O 1
ATOM 642 N N . TYR A 1 84 ? 6.761 2.522 14.236 1.00 97.94 84 TYR A N 1
ATOM 643 C CA . TYR A 1 84 ? 7.376 2.868 12.949 1.00 97.94 84 TYR A CA 1
ATOM 644 C C . TYR A 1 84 ? 8.376 1.817 12.447 1.00 97.94 84 TYR A C 1
ATOM 646 O O . TYR A 1 84 ? 8.520 1.659 11.242 1.00 97.94 84 TYR A O 1
ATOM 654 N N . LYS A 1 85 ? 9.020 1.051 13.340 1.00 98.12 85 LYS A N 1
ATOM 655 C CA . LYS A 1 85 ? 9.964 -0.017 12.964 1.00 98.12 85 LYS A CA 1
ATOM 656 C C . LYS A 1 85 ? 9.276 -1.194 12.268 1.00 98.12 85 LYS A C 1
ATOM 658 O O . LYS A 1 85 ? 9.947 -2.017 11.657 1.00 98.12 85 LYS A O 1
ATOM 663 N N . ARG A 1 86 ? 7.947 -1.300 12.387 1.00 97.94 86 ARG A N 1
ATOM 664 C CA . ARG A 1 86 ? 7.129 -2.335 11.733 1.00 97.94 86 ARG A CA 1
ATOM 665 C C . ARG A 1 86 ? 6.500 -1.863 10.424 1.00 97.94 86 ARG A C 1
ATOM 667 O O . ARG A 1 86 ? 5.884 -2.668 9.737 1.00 97.94 86 ARG A O 1
ATOM 674 N N . VAL A 1 87 ? 6.628 -0.581 10.089 1.00 98.19 87 VAL A N 1
ATOM 675 C CA . VAL A 1 87 ? 6.083 -0.020 8.852 1.00 98.19 87 VAL A CA 1
ATOM 676 C C . VAL A 1 87 ? 7.045 -0.345 7.717 1.00 98.19 87 VAL A C 1
ATOM 678 O O . VAL A 1 87 ? 8.168 0.155 7.678 1.00 98.19 87 VAL A O 1
ATOM 681 N N . GLN A 1 88 ? 6.611 -1.219 6.812 1.00 97.88 88 GLN A N 1
ATOM 682 C CA . GLN A 1 88 ? 7.391 -1.591 5.637 1.00 97.88 88 GLN A CA 1
ATOM 683 C C . GLN A 1 88 ? 7.285 -0.503 4.554 1.00 97.88 88 GLN A C 1
ATOM 685 O O . GLN A 1 88 ? 6.226 0.112 4.426 1.00 97.88 88 GLN A O 1
ATOM 690 N N . PRO A 1 89 ? 8.338 -0.286 3.749 1.00 96.69 89 PRO A N 1
ATOM 691 C CA . PRO A 1 89 ? 8.331 0.655 2.628 1.00 96.69 89 PRO A CA 1
ATOM 692 C C . PRO A 1 89 ? 7.528 0.097 1.437 1.00 96.69 89 PRO A C 1
ATOM 694 O O . PRO A 1 89 ? 8.078 -0.173 0.376 1.00 96.69 89 PRO A O 1
ATOM 697 N N . ILE A 1 90 ? 6.234 -0.154 1.630 1.00 95.69 90 ILE A N 1
ATOM 698 C CA . ILE A 1 90 ? 5.332 -0.774 0.649 1.00 95.69 90 ILE A CA 1
ATOM 699 C C . ILE A 1 90 ? 4.059 0.060 0.489 1.00 95.69 90 ILE A C 1
ATOM 701 O O . ILE A 1 90 ? 3.618 0.710 1.434 1.00 95.69 90 ILE A O 1
ATOM 705 N N . GLY A 1 91 ? 3.458 0.034 -0.697 1.00 94.31 91 GLY A N 1
ATOM 706 C CA . GLY A 1 91 ? 2.157 0.644 -0.983 1.00 94.31 91 GLY A CA 1
ATOM 707 C C . GLY A 1 91 ? 1.052 -0.404 -1.151 1.00 94.31 91 GLY A C 1
ATOM 708 O O . GLY A 1 91 ? 1.325 -1.600 -1.054 1.00 94.31 91 GLY A O 1
ATOM 709 N N . PRO A 1 92 ? -0.192 0.024 -1.431 1.00 94.50 92 PRO A N 1
ATOM 710 C CA . PRO A 1 92 ? -1.313 -0.878 -1.696 1.00 94.50 92 PRO A CA 1
ATOM 711 C C . PRO A 1 92 ? -1.252 -1.520 -3.091 1.00 94.50 92 PRO A C 1
ATOM 713 O O . PRO A 1 92 ? -2.049 -2.404 -3.380 1.00 94.50 92 PRO A O 1
ATOM 716 N N . SER A 1 93 ? -0.352 -1.062 -3.966 1.00 94.88 93 SER A N 1
ATOM 717 C CA . SER A 1 93 ? -0.207 -1.529 -5.343 1.00 94.88 93 SER A CA 1
ATOM 718 C C . SER A 1 93 ? 1.256 -1.408 -5.791 1.00 94.88 93 SER A C 1
ATOM 720 O O . SER A 1 93 ? 1.893 -0.418 -5.431 1.00 94.88 93 SER A O 1
ATOM 722 N N . PRO A 1 94 ? 1.797 -2.372 -6.556 1.00 96.50 94 PRO A N 1
ATOM 723 C CA . PRO A 1 94 ? 1.215 -3.676 -6.856 1.00 96.50 94 PRO A CA 1
ATOM 724 C C . PRO A 1 94 ? 1.301 -4.598 -5.634 1.00 96.50 94 PRO A C 1
ATOM 726 O O . PRO A 1 94 ? 2.360 -4.738 -5.014 1.00 96.50 94 PRO A O 1
ATOM 729 N N . VAL A 1 95 ? 0.188 -5.254 -5.302 1.00 97.69 95 VAL A N 1
ATOM 730 C CA . VAL A 1 95 ? 0.117 -6.211 -4.186 1.00 97.69 95 VAL A CA 1
ATOM 731 C C . VAL A 1 95 ? -0.737 -7.410 -4.578 1.00 97.69 95 VAL A C 1
ATOM 733 O O . VAL A 1 95 ? -1.836 -7.241 -5.097 1.00 97.69 95 VAL A O 1
ATOM 736 N N . VAL A 1 96 ? -0.264 -8.623 -4.286 1.00 98.19 96 VAL A N 1
ATOM 737 C CA . VAL A 1 96 ? -1.101 -9.832 -4.246 1.00 98.19 96 VAL A CA 1
ATOM 738 C C . VAL A 1 96 ? -1.349 -10.193 -2.785 1.00 98.19 96 VAL A C 1
ATOM 740 O O . VAL A 1 96 ? -0.405 -10.416 -2.026 1.00 98.19 96 VAL A O 1
ATOM 743 N N . ILE A 1 97 ? -2.618 -10.227 -2.381 1.00 98.62 97 ILE A N 1
ATOM 744 C CA . ILE A 1 97 ? -3.040 -10.347 -0.979 1.00 98.62 97 ILE A CA 1
ATOM 745 C C . ILE A 1 97 ? -4.159 -11.376 -0.826 1.00 98.62 97 ILE A C 1
ATOM 747 O O . ILE A 1 97 ? -5.017 -11.503 -1.700 1.00 98.62 97 ILE A O 1
ATOM 751 N N . HIS A 1 98 ? -4.150 -12.107 0.292 1.00 98.69 98 HIS A N 1
ATOM 752 C CA . HIS A 1 98 ? -5.253 -12.992 0.654 1.00 98.69 98 HIS A CA 1
ATOM 753 C C . HIS A 1 98 ? -6.509 -12.171 0.972 1.00 98.69 98 HIS A C 1
ATOM 755 O O . HIS A 1 98 ? -6.439 -11.137 1.637 1.00 98.69 98 HIS A O 1
ATOM 761 N N . ARG A 1 99 ? -7.673 -12.651 0.543 1.00 98.25 99 ARG A N 1
ATOM 762 C CA . ARG A 1 99 ? -8.978 -12.006 0.722 1.00 98.25 99 ARG A CA 1
ATOM 763 C C . ARG A 1 99 ? -9.229 -11.554 2.163 1.00 98.25 99 ARG A C 1
ATOM 765 O O . ARG A 1 99 ? -9.502 -10.377 2.380 1.00 98.25 99 ARG A O 1
ATOM 772 N N . ASP A 1 100 ? -9.058 -12.447 3.135 1.00 98.44 100 ASP A N 1
ATOM 773 C CA . ASP A 1 100 ? -9.277 -12.122 4.553 1.00 98.44 100 ASP A CA 1
ATOM 774 C C . ASP A 1 100 ? -8.353 -11.009 5.060 1.00 98.44 100 ASP A C 1
ATOM 776 O O . ASP A 1 100 ? -8.710 -10.252 5.958 1.00 98.44 100 ASP A O 1
ATOM 780 N N . ASP A 1 101 ? -7.147 -10.897 4.506 1.00 98.75 101 ASP A N 1
ATOM 781 C CA . ASP A 1 101 ? -6.196 -9.865 4.908 1.00 98.75 101 ASP A CA 1
ATOM 782 C C . ASP A 1 101 ? -6.527 -8.519 4.271 1.00 98.75 101 ASP A C 1
ATOM 784 O O . ASP A 1 101 ? -6.404 -7.488 4.936 1.00 98.75 101 ASP A O 1
ATOM 788 N N . LEU A 1 102 ? -7.032 -8.526 3.031 1.00 98.62 102 LEU A N 1
ATOM 789 C CA . LEU A 1 102 ? -7.601 -7.333 2.411 1.00 98.62 102 LEU A CA 1
ATOM 790 C C . LEU A 1 102 ? -8.806 -6.821 3.213 1.00 98.62 102 LEU A C 1
ATOM 792 O O . LEU A 1 102 ? -8.900 -5.625 3.491 1.00 98.62 102 LEU A O 1
ATOM 796 N N . GLU A 1 103 ? -9.694 -7.722 3.637 1.00 98.50 103 GLU A N 1
ATOM 797 C CA . GLU A 1 103 ? -10.844 -7.385 4.482 1.00 98.50 103 GLU A CA 1
ATOM 798 C C . GLU A 1 103 ? -10.415 -6.775 5.824 1.00 98.50 103 GLU A C 1
ATOM 800 O O . GLU A 1 103 ? -10.981 -5.764 6.248 1.00 98.50 103 GLU A O 1
ATOM 805 N N . LYS A 1 104 ? -9.371 -7.320 6.463 1.00 98.62 104 LYS A N 1
ATOM 806 C CA . LYS A 1 104 ? -8.821 -6.778 7.717 1.00 98.62 104 LYS A CA 1
ATOM 807 C C . LYS A 1 104 ? -8.185 -5.399 7.541 1.00 98.62 104 LYS A C 1
ATOM 809 O O . LYS A 1 104 ? -8.354 -4.547 8.410 1.00 98.62 104 LYS A O 1
ATOM 814 N N . VAL A 1 105 ? -7.421 -5.177 6.468 1.00 98.75 105 VAL A N 1
ATOM 815 C CA . VAL A 1 105 ? -6.619 -3.950 6.302 1.00 98.75 105 VAL A CA 1
ATOM 816 C C . VAL A 1 105 ? -7.410 -2.783 5.709 1.00 98.75 105 VAL A C 1
ATOM 818 O O . VAL A 1 105 ? -7.077 -1.636 5.993 1.00 98.75 105 VAL A O 1
ATOM 821 N N . ALA A 1 106 ? -8.467 -3.033 4.929 1.00 98.56 106 ALA A N 1
ATOM 822 C CA . ALA A 1 106 ? -9.129 -1.996 4.134 1.00 98.56 106 ALA A CA 1
ATOM 823 C C . ALA A 1 106 ? -9.706 -0.831 4.955 1.00 98.56 106 ALA A C 1
ATOM 825 O O . ALA A 1 106 ? -9.487 0.333 4.614 1.00 98.56 106 ALA A O 1
ATOM 826 N N . THR A 1 107 ? -10.428 -1.110 6.046 1.00 98.56 107 THR A N 1
ATOM 827 C CA . THR A 1 107 ? -10.968 -0.042 6.907 1.00 98.56 107 THR A CA 1
ATOM 828 C C . THR A 1 107 ? -9.860 0.713 7.650 1.00 98.56 107 THR A C 1
ATOM 830 O O . THR A 1 107 ? -9.820 1.937 7.521 1.00 98.56 107 THR A O 1
ATOM 833 N N . PRO A 1 108 ? -8.906 0.046 8.336 1.00 98.69 108 PRO A N 1
ATOM 834 C CA . PRO A 1 108 ? -7.746 0.727 8.909 1.00 98.69 108 PRO A CA 1
ATOM 835 C C . PRO A 1 108 ? -6.969 1.583 7.902 1.00 98.69 108 PRO A C 1
ATOM 837 O O . PRO A 1 108 ? -6.575 2.698 8.234 1.00 98.69 108 PRO A O 1
ATOM 840 N N . TRP A 1 109 ? -6.784 1.096 6.672 1.00 98.62 109 TRP A N 1
ATOM 841 C CA . TRP A 1 109 ? -6.124 1.829 5.593 1.00 98.62 109 TRP A CA 1
ATOM 842 C C . TRP A 1 109 ? -6.864 3.125 5.257 1.00 98.62 109 TRP A C 1
ATOM 844 O O . TRP A 1 109 ? -6.246 4.189 5.253 1.00 98.62 109 TRP A O 1
ATOM 854 N N . ASN A 1 110 ? -8.182 3.067 5.055 1.00 98.50 110 ASN A N 1
ATOM 855 C CA . ASN A 1 110 ? -9.000 4.259 4.829 1.00 98.50 110 ASN A CA 1
ATOM 856 C C . ASN A 1 110 ? -8.882 5.274 5.967 1.00 98.50 110 ASN A C 1
ATOM 858 O O . ASN A 1 110 ? -8.620 6.452 5.725 1.00 98.50 110 ASN A O 1
ATOM 862 N N . ASP A 1 111 ? -9.074 4.819 7.200 1.00 98.38 111 ASP A N 1
ATOM 863 C CA . ASP A 1 111 ? -9.165 5.713 8.349 1.00 98.38 111 ASP A CA 1
ATOM 864 C C . ASP A 1 111 ? -7.825 6.402 8.614 1.00 98.38 111 ASP A C 1
ATOM 866 O O . ASP A 1 111 ? -7.778 7.616 8.831 1.00 98.38 111 ASP A O 1
ATOM 870 N N . ILE A 1 112 ? -6.725 5.653 8.504 1.00 98.50 112 ILE A N 1
ATOM 871 C CA . ILE A 1 112 ? -5.379 6.203 8.644 1.00 98.50 112 ILE A CA 1
ATOM 872 C C . ILE A 1 112 ? -5.057 7.143 7.477 1.00 98.50 112 ILE A C 1
ATOM 874 O O . ILE A 1 112 ? -4.574 8.243 7.727 1.00 98.50 112 ILE A O 1
ATOM 878 N N . ALA A 1 113 ? -5.350 6.782 6.223 1.00 98.00 113 ALA A N 1
ATOM 879 C CA . ALA A 1 113 ? -5.081 7.654 5.074 1.00 98.00 113 ALA A CA 1
ATOM 880 C C . ALA A 1 113 ? -5.832 8.996 5.179 1.00 98.00 113 ALA A C 1
ATOM 882 O O . ALA A 1 113 ? -5.262 10.059 4.918 1.00 98.00 113 ALA A O 1
ATOM 883 N N . VAL A 1 114 ? -7.095 8.971 5.622 1.00 97.06 114 VAL A N 1
ATOM 884 C CA . VAL A 1 114 ? -7.887 10.182 5.882 1.00 97.06 114 VAL A CA 1
ATOM 885 C C . VAL A 1 114 ? -7.295 10.992 7.033 1.00 97.06 114 VAL A C 1
ATOM 887 O O . VAL A 1 114 ? -7.184 12.215 6.918 1.00 97.06 114 VAL A O 1
ATOM 890 N N . TRP A 1 115 ? -6.903 10.341 8.130 1.00 97.19 115 TRP A N 1
ATOM 891 C CA . TRP A 1 115 ? -6.281 11.022 9.264 1.00 97.19 115 TRP A CA 1
ATOM 892 C C . TRP A 1 115 ? -4.972 11.703 8.860 1.00 97.19 115 TRP A C 1
ATOM 894 O O . TRP A 1 115 ? -4.811 12.899 9.091 1.00 97.19 115 TRP A O 1
ATOM 904 N N . LEU A 1 116 ? -4.079 10.981 8.178 1.00 97.00 116 LEU A N 1
ATOM 905 C CA . LEU A 1 116 ? -2.809 11.515 7.691 1.00 97.00 116 LEU A CA 1
ATOM 906 C C . LEU A 1 116 ? -3.040 12.726 6.786 1.00 97.00 116 LEU A C 1
ATOM 908 O O . LEU A 1 116 ? -2.425 13.767 6.990 1.00 97.00 116 LEU A O 1
ATOM 912 N N . LYS A 1 117 ? -3.983 12.634 5.839 1.00 95.94 117 LYS A N 1
ATOM 913 C CA . LYS A 1 117 ? -4.255 13.732 4.905 1.00 95.94 117 LYS A CA 1
ATOM 914 C C . LYS A 1 117 ? -4.876 14.967 5.565 1.00 95.94 117 LYS A C 1
ATOM 916 O O . LYS A 1 117 ? -4.744 16.071 5.047 1.00 95.94 117 LYS A O 1
ATOM 921 N N . THR A 1 118 ? -5.591 14.793 6.674 1.00 94.50 118 THR A N 1
ATOM 922 C CA . THR A 1 118 ? -6.248 15.896 7.399 1.00 94.50 118 THR A CA 1
ATOM 923 C C . THR A 1 118 ? -5.400 16.450 8.545 1.00 94.50 118 THR A C 1
ATOM 925 O O . THR A 1 118 ? -5.745 17.488 9.108 1.00 94.50 118 THR A O 1
ATOM 928 N N . ASN A 1 119 ? -4.277 15.802 8.865 1.00 95.38 119 ASN A N 1
ATOM 929 C CA . ASN A 1 119 ? -3.297 16.274 9.830 1.00 95.38 119 ASN A CA 1
ATOM 930 C C . ASN A 1 119 ? -2.231 17.143 9.124 1.00 95.38 119 ASN A C 1
ATOM 932 O O . ASN A 1 119 ? -1.489 16.619 8.294 1.00 95.38 119 ASN A O 1
ATOM 936 N N . PRO A 1 120 ? -2.093 18.443 9.459 1.00 93.44 120 PRO A N 1
ATOM 937 C CA . PRO A 1 120 ? -1.159 19.339 8.767 1.00 93.44 120 PRO A CA 1
ATOM 938 C C . PRO A 1 120 ? 0.315 18.923 8.849 1.00 93.44 120 PRO A C 1
ATOM 940 O O . PRO A 1 120 ? 1.064 19.135 7.896 1.00 93.44 120 PRO A O 1
ATOM 943 N N . GLU A 1 121 ? 0.745 18.334 9.970 1.00 94.44 121 GLU A N 1
ATOM 944 C CA . GLU A 1 121 ? 2.121 17.854 10.127 1.00 94.44 121 GLU A CA 1
ATOM 945 C C . GLU A 1 121 ? 2.373 16.649 9.215 1.00 94.44 121 GLU A C 1
ATOM 947 O O . GLU A 1 121 ? 3.373 16.611 8.498 1.00 94.44 121 GLU A O 1
ATOM 952 N N . ALA A 1 122 ? 1.455 15.680 9.209 1.00 95.62 122 ALA A N 1
ATOM 953 C CA . ALA A 1 122 ? 1.584 14.491 8.377 1.00 95.62 122 ALA A CA 1
ATOM 954 C C . ALA A 1 122 ? 1.485 14.826 6.880 1.00 95.62 122 ALA A C 1
ATOM 956 O O . ALA A 1 122 ? 2.319 14.350 6.113 1.00 95.62 122 ALA A O 1
ATOM 957 N N . ASP A 1 123 ? 0.539 15.680 6.471 1.00 94.94 123 ASP A N 1
ATOM 958 C CA . ASP A 1 123 ? 0.368 16.095 5.069 1.00 94.94 123 ASP A CA 1
ATOM 959 C C . ASP A 1 123 ? 1.619 16.788 4.517 1.00 94.94 123 ASP A C 1
ATOM 961 O O . ASP A 1 123 ? 2.102 16.458 3.435 1.00 94.94 123 ASP A O 1
ATOM 965 N N . SER A 1 124 ? 2.205 17.688 5.309 1.00 92.62 124 SER A N 1
ATOM 966 C CA . SER A 1 124 ? 3.438 18.391 4.944 1.00 92.62 124 SER A CA 1
ATOM 967 C C . SER A 1 124 ? 4.642 17.449 4.819 1.00 92.62 124 SER A C 1
ATOM 969 O O . SER A 1 124 ? 5.483 17.620 3.938 1.00 92.62 124 SER A O 1
ATOM 971 N N . ARG A 1 125 ? 4.736 16.432 5.687 1.00 93.50 125 ARG A N 1
ATOM 972 C CA . ARG A 1 125 ? 5.931 15.578 5.789 1.00 93.50 125 ARG A CA 1
ATOM 973 C C . ARG A 1 125 ? 5.904 14.337 4.904 1.00 93.50 125 ARG A C 1
ATOM 975 O O . ARG A 1 125 ? 6.966 13.895 4.480 1.00 93.50 125 ARG A O 1
ATOM 982 N N . LEU A 1 126 ? 4.730 13.758 4.658 1.00 94.19 126 LEU A N 1
ATOM 983 C CA . LEU A 1 126 ? 4.587 12.514 3.889 1.00 94.19 126 LEU A CA 1
ATOM 984 C C . LEU A 1 126 ? 4.295 12.762 2.401 1.00 94.19 126 LEU A C 1
ATOM 986 O O . LEU A 1 126 ? 4.491 11.864 1.581 1.00 94.19 126 LEU A O 1
ATOM 990 N N . GLY A 1 127 ? 3.870 13.977 2.043 1.00 89.25 127 GLY A N 1
ATOM 991 C CA . GLY A 1 127 ? 3.761 14.429 0.659 1.00 89.25 127 GLY A CA 1
ATOM 992 C C . GLY A 1 127 ? 2.753 13.644 -0.185 1.00 89.25 127 GLY A C 1
ATOM 993 O O . GLY A 1 127 ? 1.711 13.198 0.291 1.00 89.25 127 GLY A O 1
ATOM 994 N N . TRP A 1 128 ? 3.045 13.493 -1.480 1.00 88.62 128 TRP A N 1
ATOM 995 C CA . TRP A 1 128 ? 2.101 12.924 -2.454 1.00 88.62 128 TRP A CA 1
ATOM 996 C C . TRP A 1 128 ? 1.735 11.455 -2.186 1.00 88.62 128 TRP A C 1
ATOM 998 O O . TRP A 1 128 ? 0.602 11.043 -2.437 1.00 88.62 128 TRP A O 1
ATOM 1008 N N . VAL A 1 129 ? 2.659 10.681 -1.612 1.00 92.75 129 VAL A N 1
ATOM 1009 C CA . VAL A 1 129 ? 2.497 9.244 -1.321 1.00 92.75 129 VAL A CA 1
ATOM 1010 C C . VAL A 1 129 ? 1.849 8.976 0.044 1.00 92.75 129 VAL A C 1
ATOM 1012 O O . VAL A 1 129 ? 1.908 7.867 0.570 1.00 92.75 129 VAL A O 1
ATOM 1015 N N . ILE A 1 130 ? 1.217 9.985 0.648 1.00 96.06 130 ILE A N 1
ATOM 1016 C CA . ILE A 1 130 ? 0.605 9.893 1.981 1.00 96.06 130 ILE A CA 1
ATOM 1017 C C . ILE A 1 130 ? -0.474 8.810 2.099 1.00 96.06 130 ILE A C 1
ATOM 1019 O O . ILE A 1 130 ? -0.628 8.205 3.158 1.00 96.06 130 ILE A O 1
ATOM 1023 N N . GLU A 1 131 ? -1.197 8.521 1.017 1.00 96.94 131 GLU A N 1
ATOM 1024 C CA . GLU A 1 131 ? -2.141 7.401 0.973 1.00 96.94 131 GLU A CA 1
ATOM 1025 C C . GLU A 1 131 ? -1.417 6.057 1.149 1.00 96.94 131 GLU A C 1
ATOM 1027 O O . GLU A 1 131 ? -1.831 5.252 1.986 1.00 96.94 131 GLU A O 1
ATOM 1032 N N . MET A 1 132 ? -0.281 5.869 0.466 1.00 97.69 132 MET A N 1
ATOM 1033 C CA . MET A 1 132 ? 0.534 4.656 0.576 1.00 97.69 132 MET A CA 1
ATOM 1034 C C . MET A 1 132 ? 1.056 4.471 2.003 1.00 97.69 132 MET A C 1
ATOM 1036 O O . MET A 1 132 ? 0.986 3.365 2.527 1.00 97.69 132 MET A O 1
ATOM 1040 N N . TRP A 1 133 ? 1.480 5.550 2.677 1.00 98.12 133 TRP A N 1
ATOM 1041 C CA . TRP A 1 133 ? 1.811 5.511 4.110 1.00 98.12 133 TRP A CA 1
ATOM 1042 C C . TRP A 1 133 ? 0.633 5.048 4.967 1.00 98.12 133 TRP A C 1
ATOM 1044 O O . TRP A 1 133 ? 0.819 4.297 5.927 1.00 98.12 133 TRP A O 1
ATOM 1054 N N . GLY A 1 134 ? -0.584 5.466 4.614 1.00 98.31 134 GLY A N 1
ATOM 1055 C CA . GLY A 1 134 ? -1.801 4.981 5.251 1.00 98.31 134 GLY A CA 1
ATOM 1056 C C . GLY A 1 134 ? -1.952 3.467 5.136 1.00 98.31 134 GLY A C 1
ATOM 1057 O O . GLY A 1 134 ? -2.240 2.813 6.140 1.00 98.31 134 GLY A O 1
ATOM 1058 N N . TYR A 1 135 ? -1.683 2.900 3.956 1.00 98.62 135 TYR A N 1
ATOM 1059 C CA . TYR A 1 135 ? -1.666 1.449 3.759 1.00 98.62 135 TYR A CA 1
ATOM 1060 C C . TYR A 1 135 ? -0.561 0.776 4.579 1.00 98.62 135 TYR A C 1
ATOM 1062 O O . TYR A 1 135 ? -0.841 -0.173 5.309 1.00 98.62 135 TYR A O 1
ATOM 1070 N N . SER A 1 136 ? 0.679 1.274 4.529 1.00 98.38 136 SER A N 1
ATOM 1071 C CA . SER A 1 136 ? 1.812 0.657 5.234 1.00 98.38 136 SER A CA 1
ATOM 1072 C C . SER A 1 136 ? 1.604 0.615 6.751 1.00 98.38 136 SER A C 1
ATOM 1074 O O . SER A 1 136 ? 1.902 -0.390 7.399 1.00 98.38 136 SER A O 1
ATOM 1076 N N . ILE A 1 137 ? 1.073 1.697 7.334 1.00 98.69 137 ILE A N 1
ATOM 1077 C CA . ILE A 1 137 ? 0.770 1.769 8.770 1.00 98.69 137 ILE A CA 1
ATOM 1078 C C . ILE A 1 137 ? -0.411 0.852 9.107 1.00 98.69 137 ILE A C 1
ATOM 1080 O O . ILE A 1 137 ? -0.353 0.137 10.107 1.00 98.69 137 ILE A O 1
ATOM 1084 N N . ALA A 1 138 ? -1.458 0.822 8.278 1.00 98.75 138 ALA A N 1
ATOM 1085 C CA . ALA A 1 138 ? -2.597 -0.074 8.461 1.00 98.75 138 ALA A CA 1
ATOM 1086 C C . ALA A 1 138 ? -2.190 -1.552 8.410 1.00 98.75 138 ALA A C 1
ATOM 1088 O O . ALA A 1 138 ? -2.585 -2.325 9.281 1.00 98.75 138 ALA A O 1
ATOM 1089 N N . ALA A 1 139 ? -1.357 -1.929 7.442 1.00 98.75 139 ALA A N 1
ATOM 1090 C CA . ALA A 1 139 ? -0.802 -3.269 7.314 1.00 98.75 139 ALA A CA 1
ATOM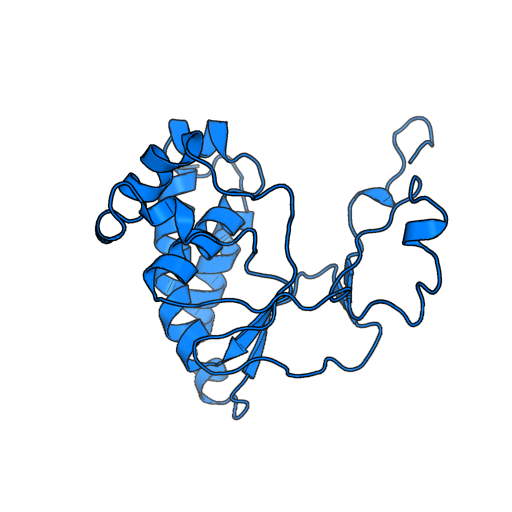 1091 C C . ALA A 1 139 ? -0.014 -3.672 8.567 1.00 98.75 139 ALA A C 1
ATOM 1093 O O . ALA A 1 139 ? -0.256 -4.740 9.131 1.00 98.75 139 ALA A O 1
ATOM 1094 N N . ALA A 1 140 ? 0.863 -2.790 9.056 1.00 98.50 140 ALA A N 1
ATOM 1095 C CA . ALA A 1 140 ? 1.590 -3.020 10.301 1.00 98.50 140 ALA A CA 1
ATOM 1096 C C . ALA A 1 140 ? 0.639 -3.145 11.507 1.00 98.50 140 ALA A C 1
ATOM 1098 O O . ALA A 1 140 ? 0.840 -4.011 12.361 1.00 98.50 140 ALA A O 1
ATOM 1099 N N . LYS A 1 141 ? -0.419 -2.321 11.556 1.00 98.62 141 LYS A N 1
ATOM 1100 C CA . LYS A 1 141 ? -1.449 -2.332 12.605 1.00 98.62 141 LYS A CA 1
ATOM 1101 C C . LYS A 1 141 ? -2.211 -3.652 12.676 1.00 98.62 141 LYS A C 1
ATOM 1103 O O . LYS A 1 141 ? -2.472 -4.126 13.778 1.00 98.62 141 LYS A O 1
ATOM 1108 N N . VAL A 1 142 ? -2.543 -4.252 11.534 1.00 98.62 142 VAL A N 1
ATOM 1109 C CA . VAL A 1 142 ? -3.250 -5.546 11.478 1.00 98.62 142 VAL A CA 1
ATOM 1110 C C . VAL A 1 142 ? -2.309 -6.759 11.459 1.00 98.62 142 VAL A C 1
ATOM 1112 O O . VAL A 1 142 ? -2.772 -7.893 11.386 1.00 98.62 142 VAL A O 1
ATOM 1115 N N . GLY A 1 143 ? -0.994 -6.537 11.561 1.00 98.38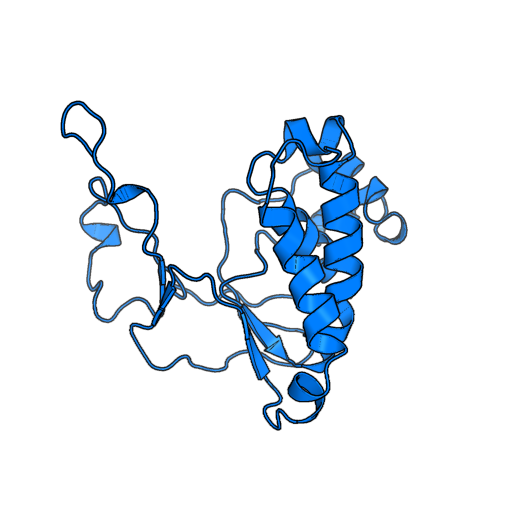 143 GLY A N 1
ATOM 1116 C CA . GLY A 1 143 ? 0.010 -7.594 11.693 1.00 98.38 143 GLY A CA 1
ATOM 1117 C C . GLY A 1 143 ? 0.481 -8.227 10.381 1.00 98.38 143 GLY A C 1
ATOM 1118 O O . GLY A 1 143 ? 1.124 -9.275 10.431 1.00 98.38 143 GLY A O 1
ATOM 1119 N N . LEU A 1 144 ? 0.203 -7.611 9.227 1.00 98.69 144 LEU A N 1
ATOM 1120 C CA . LEU A 1 144 ? 0.689 -8.096 7.933 1.00 98.69 144 LEU A CA 1
ATOM 1121 C C . LEU A 1 144 ? 2.197 -7.873 7.790 1.00 98.69 144 LEU A C 1
ATOM 1123 O O . LEU A 1 144 ? 2.724 -6.827 8.172 1.00 98.69 144 LEU A O 1
ATOM 1127 N N . LYS A 1 145 ? 2.880 -8.852 7.192 1.00 98.19 145 LYS A N 1
ATOM 1128 C CA . LYS A 1 145 ? 4.308 -8.796 6.864 1.00 98.19 145 LYS A CA 1
ATOM 1129 C C . LYS A 1 145 ? 4.506 -9.104 5.388 1.00 98.19 145 LYS A C 1
ATOM 1131 O O . LYS A 1 145 ? 4.574 -10.258 4.993 1.00 98.19 145 LYS A O 1
ATOM 1136 N N . HIS A 1 146 ? 4.589 -8.064 4.573 1.00 98.06 146 HIS A N 1
ATOM 1137 C CA . HIS A 1 146 ? 4.748 -8.198 3.134 1.00 98.06 146 HIS A CA 1
ATOM 1138 C C . HIS A 1 146 ? 6.085 -8.849 2.777 1.00 98.06 146 HIS A C 1
ATOM 1140 O O . HIS A 1 146 ? 7.117 -8.557 3.386 1.00 98.06 146 HIS A O 1
ATOM 1146 N N . GLN A 1 147 ? 6.050 -9.694 1.757 1.00 96.31 147 GLN A N 1
ATOM 1147 C CA . GLN A 1 147 ? 7.210 -10.271 1.101 1.00 96.31 147 GLN A CA 1
ATOM 1148 C C . GLN A 1 147 ? 7.561 -9.392 -0.094 1.00 96.31 147 GLN A C 1
ATOM 1150 O O . GLN A 1 147 ? 6.707 -9.124 -0.945 1.00 96.31 147 GLN A O 1
ATOM 1155 N N . GLU A 1 148 ? 8.813 -8.949 -0.162 1.00 94.69 148 GLU A N 1
ATOM 1156 C CA . GLU A 1 148 ? 9.322 -8.285 -1.356 1.00 94.69 148 GLU A CA 1
ATOM 1157 C C . GLU A 1 148 ? 9.375 -9.291 -2.503 1.00 94.69 148 GLU A C 1
ATOM 1159 O O . GLU A 1 148 ? 10.040 -10.326 -2.406 1.00 94.69 148 GLU A O 1
ATOM 1164 N N . PHE A 1 149 ? 8.713 -8.961 -3.609 1.00 94.44 149 PHE A N 1
ATOM 1165 C CA . PHE A 1 149 ? 8.914 -9.677 -4.855 1.00 94.44 149 PHE A CA 1
ATOM 1166 C C . PHE A 1 149 ? 9.880 -8.901 -5.744 1.00 94.44 149 PHE A C 1
ATOM 1168 O O . PHE A 1 149 ? 9.573 -7.842 -6.299 1.00 94.44 149 PHE A O 1
ATOM 1175 N N . ARG A 1 150 ? 11.104 -9.422 -5.832 1.00 90.19 150 ARG A N 1
ATOM 1176 C CA . ARG A 1 150 ? 12.173 -8.801 -6.608 1.00 90.19 150 ARG A CA 1
ATOM 1177 C C . ARG A 1 150 ? 11.752 -8.671 -8.071 1.00 90.19 150 ARG A C 1
ATOM 1179 O O . ARG A 1 150 ? 11.267 -9.627 -8.662 1.00 90.19 150 ARG A O 1
ATOM 1186 N N . ASN A 1 151 ? 11.994 -7.496 -8.650 1.00 91.75 151 ASN A N 1
ATOM 1187 C CA . ASN A 1 151 ? 11.591 -7.132 -10.011 1.00 91.75 151 ASN A CA 1
ATOM 1188 C C . ASN A 1 151 ? 10.069 -7.210 -10.267 1.00 91.75 151 ASN A C 1
ATOM 1190 O O . ASN A 1 151 ? 9.659 -7.239 -11.423 1.00 91.75 151 ASN A O 1
ATOM 1194 N N . PHE A 1 152 ? 9.217 -7.217 -9.231 1.00 94.81 152 PHE A N 1
ATOM 1195 C CA . PHE A 1 152 ? 7.762 -7.253 -9.427 1.00 94.81 152 PHE A CA 1
ATOM 1196 C C . PHE A 1 152 ? 7.285 -6.118 -10.336 1.00 94.81 152 PHE A C 1
ATOM 1198 O O . PHE A 1 152 ? 6.526 -6.361 -11.267 1.00 94.81 152 PHE A O 1
ATOM 1205 N N . GLN A 1 153 ? 7.800 -4.911 -10.112 1.00 93.75 153 GLN A N 1
ATOM 1206 C CA . GLN A 1 153 ? 7.509 -3.727 -10.905 1.00 93.75 153 GLN A CA 1
ATOM 1207 C C . GLN A 1 153 ? 8.784 -3.024 -11.346 1.00 93.75 153 GLN A C 1
ATOM 1209 O O . GLN A 1 153 ? 9.790 -3.027 -10.630 1.00 93.75 153 GLN A O 1
ATOM 1214 N N . VAL A 1 154 ? 8.700 -2.391 -12.511 1.00 91.06 154 VAL A N 1
ATOM 1215 C CA . VAL A 1 154 ? 9.650 -1.396 -12.996 1.00 91.06 154 VAL A CA 1
ATOM 1216 C C . VAL A 1 154 ? 8.909 -0.139 -13.436 1.00 91.06 154 VAL A C 1
ATOM 1218 O O . VAL A 1 154 ? 7.838 -0.213 -14.038 1.00 91.06 154 VAL A O 1
ATOM 1221 N N . GLU A 1 155 ? 9.517 1.009 -13.154 1.00 88.06 155 GLU A N 1
ATOM 1222 C CA . GLU A 1 155 ? 9.029 2.339 -13.532 1.00 88.06 155 GLU A CA 1
ATOM 1223 C C . GLU A 1 155 ? 10.096 3.012 -14.415 1.00 88.06 155 GLU A C 1
ATOM 1225 O O . GLU A 1 155 ? 10.890 3.822 -13.930 1.00 88.06 155 GLU A O 1
ATOM 1230 N N . PRO A 1 156 ? 10.257 2.575 -15.677 1.00 79.88 156 PRO A N 1
ATOM 1231 C CA . PRO A 1 156 ? 11.199 3.194 -16.593 1.00 79.88 156 PRO A CA 1
ATOM 1232 C C . PRO A 1 156 ? 10.648 4.514 -17.152 1.00 79.88 156 PRO A C 1
ATOM 1234 O O . PRO A 1 156 ? 9.454 4.801 -17.079 1.00 79.88 156 PRO A O 1
ATOM 1237 N N . GLY A 1 157 ? 11.534 5.279 -17.774 1.00 75.75 157 GLY A N 1
ATOM 1238 C CA . GLY A 1 157 ? 11.281 6.584 -18.348 1.00 75.75 157 GLY A CA 1
ATOM 1239 C C . GLY A 1 157 ? 12.273 6.971 -19.424 1.00 75.75 157 GLY A C 1
ATOM 1240 O O . GLY A 1 157 ? 13.231 6.247 -19.690 1.00 75.75 157 GLY A O 1
ATOM 1241 N N . GLY A 1 158 ? 12.104 8.155 -20.009 1.00 66.00 158 GLY A N 1
ATOM 1242 C CA . GLY A 1 158 ? 12.991 8.652 -21.062 1.00 66.00 158 GLY A CA 1
ATOM 1243 C C . GLY A 1 158 ? 14.444 8.854 -20.616 1.00 66.00 158 GLY A C 1
ATOM 1244 O O . GLY A 1 158 ? 15.337 8.855 -21.457 1.00 66.00 158 GLY A O 1
ATOM 1245 N N . ASN A 1 159 ? 14.695 8.944 -19.304 1.00 66.25 159 ASN A N 1
ATOM 1246 C CA . ASN A 1 159 ? 16.034 9.025 -18.710 1.00 66.25 159 ASN A CA 1
ATOM 1247 C C . ASN A 1 159 ? 16.519 7.693 -18.093 1.00 66.25 159 ASN A C 1
ATOM 1249 O O . ASN A 1 159 ? 17.547 7.667 -17.411 1.00 66.25 159 ASN A O 1
ATOM 1253 N N . SER A 1 160 ? 15.804 6.581 -18.299 1.00 78.38 160 SER A N 1
ATOM 1254 C CA . SER A 1 160 ? 16.208 5.275 -17.772 1.00 78.38 160 SER A CA 1
ATOM 1255 C C . SER A 1 160 ? 17.536 4.805 -18.354 1.00 78.38 160 SER A C 1
ATOM 1257 O O . SER A 1 160 ? 17.722 4.712 -19.566 1.00 78.38 160 SER A O 1
ATOM 1259 N N . GLY A 1 161 ? 18.467 4.452 -17.467 1.00 79.25 161 GLY A N 1
ATOM 1260 C CA . GLY A 1 161 ? 19.763 3.906 -17.855 1.00 79.25 161 GLY A CA 1
ATOM 1261 C C . GLY A 1 161 ? 19.672 2.474 -18.392 1.00 79.25 161 GLY A C 1
ATOM 1262 O O . GLY A 1 161 ? 18.757 1.714 -18.068 1.00 79.25 161 GLY A O 1
ATOM 1263 N N . GLY A 1 162 ? 20.689 2.068 -19.156 1.00 82.06 162 GLY A N 1
ATOM 1264 C CA . GLY A 1 162 ? 20.741 0.749 -19.796 1.00 82.06 162 GLY A CA 1
ATOM 1265 C C . GLY A 1 162 ? 20.690 -0.446 -18.834 1.00 82.06 162 GLY A C 1
ATOM 1266 O O . GLY A 1 162 ? 20.312 -1.532 -19.250 1.00 82.06 162 GLY A O 1
ATOM 1267 N N . GLU A 1 163 ? 21.030 -0.280 -17.552 1.00 82.44 163 GLU A N 1
ATOM 1268 C CA . GLU A 1 163 ? 20.884 -1.345 -16.548 1.00 82.44 163 GLU A CA 1
ATOM 1269 C C . GLU A 1 163 ? 19.426 -1.559 -16.113 1.00 82.44 163 GLU A C 1
ATOM 1271 O O . GLU A 1 163 ? 18.995 -2.702 -15.943 1.00 82.44 163 GLU A O 1
ATOM 1276 N N . GLN A 1 164 ? 18.648 -0.479 -15.971 1.00 79.50 164 GLN A N 1
ATOM 1277 C CA . GLN A 1 164 ? 17.227 -0.564 -15.624 1.00 79.50 164 GLN A CA 1
ATOM 1278 C C . GLN A 1 164 ? 16.438 -1.244 -16.749 1.00 79.50 164 GLN A C 1
ATOM 1280 O O . GLN A 1 164 ? 15.561 -2.063 -16.469 1.00 79.50 164 GLN A O 1
ATOM 1285 N N . LEU A 1 165 ? 16.804 -0.939 -17.999 1.00 84.69 165 LEU A N 1
ATOM 1286 C CA . LEU A 1 165 ? 16.193 -1.469 -19.220 1.00 84.69 165 LEU A CA 1
ATOM 1287 C C . LEU A 1 165 ? 16.783 -2.812 -19.679 1.00 84.69 165 LEU A C 1
ATOM 1289 O O . LEU A 1 165 ? 16.280 -3.411 -20.630 1.00 84.69 165 LEU A O 1
ATOM 1293 N N . ARG A 1 166 ? 17.845 -3.306 -19.031 1.00 89.12 166 ARG A N 1
ATOM 1294 C CA . ARG A 1 166 ? 18.439 -4.598 -19.386 1.00 89.12 166 ARG A CA 1
ATOM 1295 C C . ARG A 1 166 ? 17.433 -5.715 -19.127 1.00 89.12 166 ARG A C 1
ATOM 1297 O O . ARG A 1 166 ? 16.880 -5.799 -18.030 1.00 89.12 166 ARG A O 1
ATOM 1304 N N . ASP A 1 167 ? 17.243 -6.560 -20.137 1.00 91.25 167 ASP A N 1
ATOM 1305 C CA . ASP A 1 167 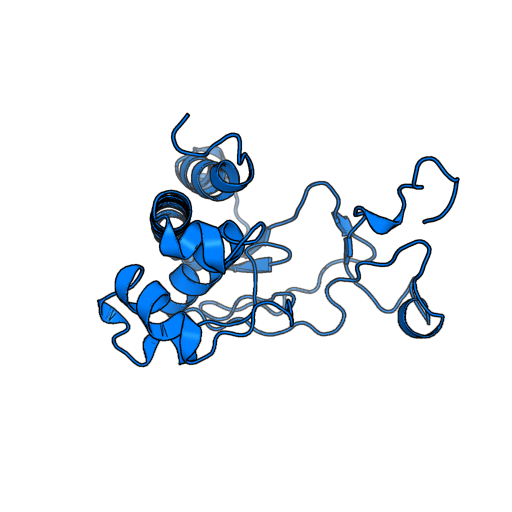? 16.320 -7.698 -20.119 1.00 91.25 167 ASP A CA 1
ATOM 1306 C C . ASP A 1 167 ? 14.871 -7.289 -19.788 1.00 91.25 167 ASP A C 1
ATOM 1308 O O . ASP A 1 167 ? 14.119 -8.070 -19.213 1.00 91.25 167 ASP A O 1
ATOM 1312 N N . PHE A 1 168 ? 14.470 -6.054 -20.127 1.00 89.50 168 PHE A N 1
ATOM 1313 C CA . PHE A 1 168 ? 13.178 -5.467 -19.746 1.00 89.50 168 PHE A CA 1
ATOM 1314 C C . PHE A 1 168 ? 11.980 -6.387 -20.025 1.00 89.50 168 PHE A C 1
ATOM 1316 O O . PHE A 1 168 ? 11.135 -6.565 -19.152 1.00 89.50 168 PHE A O 1
ATOM 1323 N N . GLU A 1 169 ? 11.955 -7.016 -21.201 1.00 88.25 169 GLU A N 1
ATOM 1324 C CA . GLU A 1 169 ? 10.862 -7.882 -21.660 1.00 88.25 169 GLU A CA 1
ATOM 1325 C C . GLU A 1 169 ? 10.693 -9.174 -20.850 1.00 88.25 169 GLU A C 1
ATOM 1327 O O . GLU A 1 169 ? 9.656 -9.817 -20.970 1.00 88.25 169 GLU A O 1
ATOM 1332 N N . THR A 1 170 ? 11.705 -9.590 -20.081 1.00 91.94 170 THR A N 1
ATOM 1333 C CA . THR A 1 170 ? 11.711 -10.880 -19.363 1.00 91.94 170 THR A CA 1
ATOM 1334 C C . THR A 1 170 ? 11.993 -10.754 -17.868 1.00 91.94 170 THR A C 1
ATOM 1336 O O . THR A 1 170 ? 11.778 -11.698 -17.108 1.00 91.94 170 THR A O 1
ATOM 1339 N N . LYS A 1 171 ? 12.505 -9.602 -17.428 1.00 92.69 171 LYS A N 1
ATOM 1340 C CA . LYS A 1 171 ? 12.971 -9.377 -16.057 1.00 92.69 171 LYS A CA 1
ATOM 1341 C C . LYS A 1 171 ? 11.858 -8.975 -15.096 1.00 92.69 171 LYS A C 1
ATOM 1343 O O . LYS A 1 171 ? 11.983 -9.265 -13.904 1.00 92.69 171 LYS A O 1
ATOM 1348 N N . TYR A 1 172 ? 10.832 -8.277 -15.582 1.00 94.19 172 TYR A N 1
ATOM 1349 C CA . TYR A 1 172 ? 9.817 -7.631 -14.748 1.00 94.19 172 TYR A CA 1
ATOM 1350 C C . TYR A 1 172 ? 8.417 -8.175 -15.022 1.00 94.19 172 TYR A C 1
ATOM 1352 O O . TYR A 1 172 ? 8.077 -8.506 -16.152 1.00 94.19 172 TYR A O 1
ATOM 1360 N N . TRP A 1 173 ? 7.578 -8.232 -13.987 1.00 95.69 173 TRP A N 1
ATOM 1361 C CA . TRP A 1 173 ? 6.198 -8.722 -14.107 1.00 95.69 173 TRP A CA 1
ATOM 1362 C C . TRP A 1 173 ? 5.191 -7.613 -14.403 1.00 95.69 173 TRP A C 1
ATOM 1364 O O . TRP A 1 173 ? 4.204 -7.846 -15.103 1.00 95.69 173 TRP A O 1
ATOM 1374 N N . VAL A 1 174 ? 5.445 -6.419 -13.874 1.00 95.25 174 VAL A N 1
ATOM 1375 C CA . VAL A 1 174 ? 4.613 -5.231 -14.034 1.00 95.25 174 VAL A CA 1
ATOM 1376 C C . VAL A 1 174 ? 5.465 -4.113 -14.614 1.00 95.25 174 VAL A C 1
ATOM 1378 O O . VAL A 1 174 ? 6.491 -3.728 -14.050 1.00 95.25 174 VAL A O 1
ATOM 1381 N N . PHE A 1 175 ? 5.010 -3.564 -15.730 1.00 93.19 175 PHE A N 1
ATOM 1382 C CA . PHE A 1 1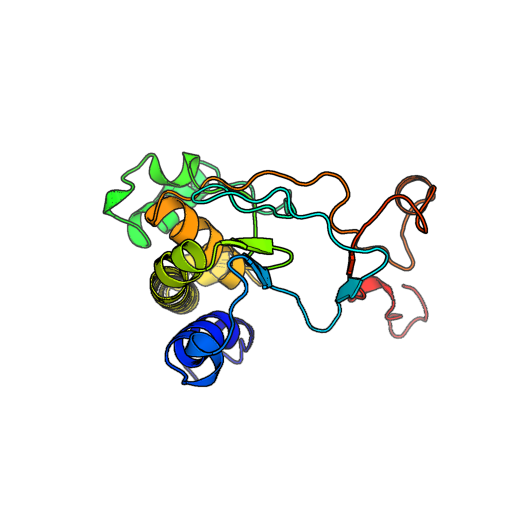75 ? 5.485 -2.287 -16.227 1.00 93.19 175 PHE A CA 1
ATOM 1383 C C . PHE A 1 175 ? 4.528 -1.193 -15.744 1.00 93.19 175 PHE A C 1
ATOM 1385 O O . PHE A 1 175 ? 3.352 -1.192 -16.101 1.00 93.19 175 PHE A O 1
ATOM 1392 N N . HIS A 1 176 ? 5.029 -0.282 -14.914 1.00 91.69 176 HIS A N 1
ATOM 1393 C CA . HIS A 1 176 ? 4.284 0.887 -14.459 1.00 91.69 176 HIS A CA 1
ATOM 1394 C C . HIS A 1 176 ? 4.485 2.027 -15.465 1.00 91.69 176 HIS A C 1
ATOM 1396 O O . HIS A 1 176 ? 5.549 2.651 -15.526 1.00 91.69 176 HIS A O 1
ATOM 1402 N N . TYR A 1 177 ? 3.467 2.265 -16.289 1.00 86.81 177 TYR A N 1
ATOM 1403 C CA . TYR A 1 177 ? 3.470 3.271 -17.347 1.00 86.81 177 TYR A CA 1
ATOM 1404 C C . TYR A 1 177 ? 3.178 4.666 -16.774 1.00 86.81 177 TYR A C 1
ATOM 1406 O O . TYR A 1 177 ? 2.062 5.170 -16.856 1.00 86.81 177 TYR A O 1
ATOM 1414 N N . THR A 1 178 ? 4.191 5.274 -16.156 1.00 79.06 178 THR A N 1
ATOM 1415 C CA . THR A 1 178 ? 4.046 6.524 -15.394 1.00 79.06 178 THR A CA 1
ATOM 1416 C C . THR A 1 178 ? 4.732 7.736 -16.053 1.00 79.06 178 THR A C 1
ATOM 1418 O O . THR A 1 178 ? 5.169 7.687 -17.202 1.00 79.06 178 THR A O 1
ATOM 1421 N N . TYR A 1 179 ? 4.836 8.839 -15.305 1.00 63.56 179 TYR A N 1
ATOM 1422 C CA . TYR A 1 179 ? 5.201 10.206 -15.711 1.00 63.56 179 TYR A CA 1
ATOM 1423 C C . TYR A 1 179 ? 6.448 10.373 -16.585 1.00 63.56 179 TYR A C 1
ATOM 1425 O O . TYR A 1 179 ? 6.589 11.383 -17.262 1.00 63.56 179 TYR A O 1
ATOM 1433 N N . GLN A 1 180 ? 7.377 9.422 -16.577 1.00 62.72 180 GLN A N 1
ATOM 1434 C CA . GLN A 1 180 ? 8.664 9.604 -17.244 1.00 62.72 180 GLN A CA 1
ATOM 1435 C C . GLN A 1 180 ? 8.624 9.358 -18.766 1.00 62.72 180 GLN A C 1
ATOM 1437 O O . GLN A 1 180 ? 9.668 9.381 -19.415 1.00 62.72 180 GLN A O 1
ATOM 1442 N N . PHE A 1 181 ? 7.446 9.105 -19.342 1.00 62.78 181 PHE A N 1
ATOM 1443 C CA . PHE A 1 181 ? 7.233 9.090 -20.796 1.00 62.78 181 PHE A CA 1
ATOM 1444 C C . PHE A 1 181 ? 6.669 10.409 -21.335 1.00 62.78 181 PHE A C 1
ATOM 1446 O O . PHE A 1 181 ? 6.538 10.563 -22.551 1.00 62.78 181 PHE A O 1
ATOM 1453 N N . GLU A 1 182 ? 6.333 11.352 -20.454 1.00 64.12 182 GLU A N 1
ATOM 1454 C CA . GLU A 1 182 ? 5.886 12.684 -20.839 1.00 64.12 182 GLU A CA 1
ATOM 1455 C C . GLU A 1 182 ? 7.100 13.572 -21.120 1.00 64.12 182 GLU A C 1
ATOM 1457 O O . GLU A 1 182 ? 8.066 13.585 -20.364 1.00 64.12 182 GLU A O 1
ATOM 1462 N N . THR A 1 183 ? 7.060 14.325 -22.216 1.00 63.09 183 THR A N 1
ATOM 1463 C CA . THR A 1 183 ? 8.084 15.333 -22.498 1.00 63.09 183 THR A CA 1
ATOM 1464 C C . THR A 1 183 ? 7.689 16.667 -21.880 1.00 63.09 183 THR A C 1
ATOM 1466 O O . THR A 1 183 ? 6.557 17.127 -22.055 1.00 63.09 183 THR A O 1
ATOM 1469 N N . MET A 1 184 ? 8.645 17.338 -21.243 1.00 66.25 184 MET A N 1
ATOM 1470 C CA . MET A 1 184 ? 8.563 18.756 -20.899 1.00 66.25 184 MET A CA 1
ATOM 1471 C C . MET A 1 184 ? 8.283 19.604 -22.153 1.00 66.25 184 MET A C 1
ATOM 1473 O O . MET A 1 184 ? 8.515 19.176 -23.285 1.00 66.25 184 MET A O 1
ATOM 1477 N N . LEU A 1 185 ? 7.822 20.849 -21.972 1.00 72.50 185 LEU A N 1
ATOM 1478 C CA . LEU A 1 185 ? 7.539 21.770 -23.089 1.00 72.50 185 LEU A CA 1
ATOM 1479 C C . LEU A 1 185 ? 8.756 22.030 -24.001 1.00 72.50 185 LEU A C 1
ATOM 1481 O O . LEU A 1 185 ? 8.578 22.450 -25.141 1.00 72.50 185 LEU A O 1
ATOM 1485 N N . ASP A 1 186 ? 9.977 21.789 -23.514 1.00 81.06 186 ASP A N 1
ATOM 1486 C CA . ASP A 1 186 ? 11.223 21.897 -24.280 1.00 81.06 186 ASP A CA 1
ATOM 1487 C C . ASP A 1 186 ? 11.622 20.595 -25.008 1.00 81.06 186 ASP A C 1
ATOM 1489 O O . ASP A 1 186 ? 12.698 20.529 -25.603 1.00 81.06 186 ASP A O 1
ATOM 1493 N N . GLY A 1 187 ? 10.761 19.570 -24.993 1.00 67.44 187 GLY A N 1
ATOM 1494 C CA . GLY A 1 187 ? 10.946 18.303 -25.703 1.00 67.44 187 GLY A CA 1
ATOM 1495 C C . GLY A 1 187 ? 11.871 17.305 -25.007 1.00 67.44 187 GLY A C 1
ATOM 1496 O O . GLY A 1 187 ? 12.175 16.262 -25.585 1.00 67.44 187 GLY A O 1
ATOM 1497 N N . LYS A 1 188 ? 12.330 17.599 -23.787 1.00 65.81 188 LYS A N 1
ATOM 1498 C CA . LYS A 1 188 ? 13.113 16.655 -22.982 1.00 65.81 188 LYS A CA 1
ATOM 1499 C C . LYS A 1 188 ? 12.199 15.751 -22.151 1.00 65.81 188 LYS A C 1
ATOM 1501 O O . LYS A 1 188 ? 11.145 16.228 -21.732 1.00 65.81 188 LYS A O 1
ATOM 1506 N N . PRO A 1 189 ? 12.584 14.487 -21.904 1.00 60.22 189 PRO A N 1
ATOM 1507 C CA . PRO A 1 189 ? 11.922 13.654 -20.905 1.00 60.22 189 PRO A CA 1
ATOM 1508 C C . PRO A 1 189 ? 12.119 14.188 -19.482 1.00 60.22 189 PRO A C 1
ATOM 1510 O O . PRO A 1 189 ? 13.198 14.771 -19.210 1.00 60.22 189 PRO A O 1
#

Organism: NCBI:txid33657